Protein AF-A0A496RYN6-F1 (afdb_monomer_lite)

Structure (mmCIF, N/CA/C/O backbone):
data_AF-A0A496RYN6-F1
#
_entry.id   AF-A0A496RYN6-F1
#
loop_
_atom_site.group_PDB
_atom_site.id
_atom_site.type_symbol
_atom_site.label_atom_id
_atom_site.label_alt_id
_atom_site.label_comp_id
_atom_site.label_asym_id
_atom_site.label_entity_id
_atom_site.label_seq_id
_atom_site.pdbx_PDB_ins_code
_atom_site.Cartn_x
_atom_site.Cartn_y
_atom_site.Cartn_z
_atom_site.occupancy
_atom_site.B_iso_or_equiv
_atom_site.auth_seq_id
_atom_site.auth_comp_id
_atom_site.auth_asym_id
_atom_site.auth_atom_id
_atom_site.pdbx_PDB_model_num
ATOM 1 N N . MET A 1 1 ? -24.046 -54.430 -42.473 1.00 27.64 1 MET A N 1
ATOM 2 C CA . MET A 1 1 ? -22.976 -55.423 -42.241 1.00 27.64 1 MET A CA 1
ATOM 3 C C . MET A 1 1 ? -21.748 -54.708 -41.709 1.00 27.64 1 MET A C 1
ATOM 5 O O . MET A 1 1 ? -21.423 -53.625 -42.171 1.00 27.64 1 MET A O 1
ATOM 9 N N . SER A 1 2 ? -21.180 -55.284 -40.657 1.00 35.62 2 SER A N 1
ATOM 10 C CA . SER A 1 2 ? -20.130 -54.754 -39.787 1.00 35.62 2 SER A CA 1
ATOM 11 C C . SER A 1 2 ? -18.857 -54.331 -40.530 1.00 35.62 2 SER A C 1
ATOM 13 O O . SER A 1 2 ? -18.383 -55.079 -41.379 1.00 35.62 2 SER A O 1
ATOM 15 N N . CYS A 1 3 ? -18.244 -53.205 -40.148 1.00 22.55 3 CYS A N 1
ATOM 16 C CA . CYS A 1 3 ? -16.789 -53.101 -40.212 1.00 22.55 3 CYS A CA 1
ATOM 17 C C . CYS A 1 3 ? -16.251 -52.227 -39.072 1.00 22.55 3 CYS A C 1
ATOM 19 O O . CYS A 1 3 ? -16.739 -51.138 -38.782 1.00 22.55 3 CYS A O 1
ATOM 21 N N . ARG A 1 4 ? -15.280 -52.809 -38.380 1.00 28.33 4 ARG A N 1
ATOM 22 C CA . ARG A 1 4 ? -14.809 -52.532 -37.027 1.00 28.33 4 ARG A CA 1
ATOM 23 C C . ARG A 1 4 ? -13.665 -51.514 -37.106 1.00 28.33 4 ARG A C 1
ATOM 25 O O . ARG A 1 4 ? -12.659 -51.787 -37.754 1.00 28.33 4 ARG A O 1
ATOM 32 N N . THR A 1 5 ? -13.793 -50.355 -36.463 1.00 28.69 5 THR A N 1
ATOM 33 C CA . THR A 1 5 ? -12.705 -49.371 -36.334 1.00 28.69 5 THR A CA 1
ATOM 34 C C . THR A 1 5 ? -11.590 -49.959 -35.471 1.00 28.69 5 THR A C 1
ATOM 36 O O . THR A 1 5 ? -11.758 -50.171 -34.272 1.00 28.69 5 THR A O 1
ATOM 39 N N . ARG A 1 6 ? -10.446 -50.256 -36.091 1.00 25.77 6 ARG A N 1
ATOM 40 C CA . ARG A 1 6 ? -9.227 -50.702 -35.411 1.00 25.77 6 ARG A CA 1
ATOM 41 C C . ARG A 1 6 ? -8.365 -49.461 -35.143 1.00 25.77 6 ARG A C 1
ATOM 43 O O . ARG A 1 6 ? -7.910 -48.815 -36.082 1.00 25.77 6 ARG A O 1
ATOM 50 N N . LEU A 1 7 ? -8.201 -49.096 -33.873 1.00 28.66 7 LEU A N 1
ATOM 51 C CA . LEU A 1 7 ? -7.248 -48.079 -33.421 1.00 28.66 7 LEU A CA 1
ATOM 52 C C . LEU A 1 7 ? -5.871 -48.746 -33.301 1.00 28.66 7 LEU A C 1
ATOM 54 O O . LEU A 1 7 ? -5.694 -49.610 -32.447 1.00 28.66 7 LEU A O 1
ATOM 58 N N . CYS A 1 8 ? -4.913 -48.371 -34.151 1.00 23.73 8 CYS A N 1
ATOM 59 C CA . CYS A 1 8 ? -3.503 -48.687 -33.918 1.00 23.73 8 CYS A CA 1
ATOM 60 C C . CYS A 1 8 ? -2.902 -47.612 -33.008 1.00 23.73 8 CYS A C 1
ATOM 62 O O . CYS A 1 8 ? -2.889 -46.434 -33.364 1.00 23.73 8 CYS A O 1
ATOM 64 N N . PHE A 1 9 ? -2.412 -48.031 -31.843 1.00 26.11 9 PHE A N 1
ATOM 65 C CA . PHE A 1 9 ? -1.508 -47.251 -31.007 1.00 26.11 9 PHE A CA 1
ATOM 66 C C . PHE A 1 9 ? -0.086 -47.690 -31.339 1.00 26.11 9 PHE A C 1
ATOM 68 O O . PHE A 1 9 ? 0.285 -48.817 -31.022 1.00 26.11 9 PHE A O 1
ATOM 75 N N . ASP A 1 10 ? 0.693 -46.802 -31.950 1.00 26.02 10 ASP A N 1
ATOM 76 C CA . ASP A 1 10 ? 2.145 -46.948 -31.985 1.00 26.02 10 ASP A CA 1
ATOM 77 C C . ASP A 1 10 ? 2.761 -45.965 -3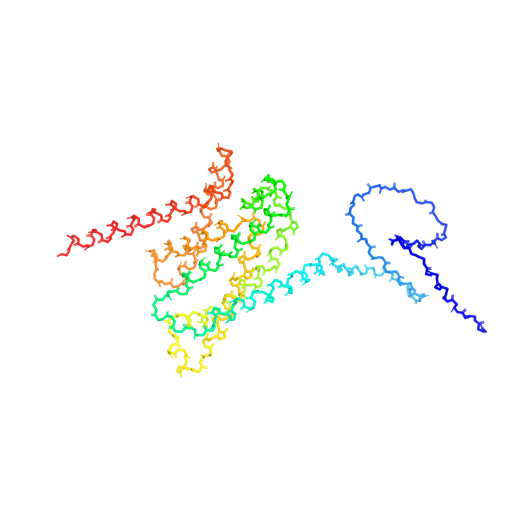0.994 1.00 26.02 10 ASP A C 1
ATOM 79 O O . ASP A 1 10 ? 2.551 -44.750 -31.055 1.00 26.02 10 ASP A O 1
ATOM 83 N N . ASN A 1 11 ? 3.477 -46.536 -30.032 1.00 32.56 11 ASN A N 1
ATOM 84 C CA . ASN A 1 11 ? 4.231 -45.845 -29.006 1.00 32.56 11 ASN A CA 1
ATOM 85 C C . ASN A 1 11 ? 5.648 -45.637 -29.545 1.00 32.56 11 ASN A C 1
ATOM 87 O O . ASN A 1 11 ? 6.381 -46.606 -29.728 1.00 32.56 11 ASN A O 1
ATOM 91 N N . PHE A 1 12 ? 6.036 -44.388 -29.808 1.00 31.28 12 PHE A N 1
ATOM 92 C CA . PHE A 1 12 ? 7.424 -44.067 -30.125 1.00 31.28 12 PHE A CA 1
ATOM 93 C C . PHE A 1 12 ? 7.868 -42.776 -29.436 1.00 31.28 12 PHE A C 1
ATOM 95 O O . PHE A 1 12 ? 7.230 -41.725 -29.528 1.00 31.28 12 PHE A O 1
ATOM 102 N N . GLN A 1 13 ? 8.976 -42.909 -28.711 1.00 36.72 13 GLN A N 1
ATOM 103 C CA . GLN A 1 13 ? 9.628 -41.908 -27.882 1.00 36.72 13 GLN A CA 1
ATOM 104 C C . GLN A 1 13 ? 9.917 -40.587 -28.618 1.00 36.72 13 GLN A C 1
ATOM 106 O O . GLN A 1 13 ? 10.424 -40.561 -29.737 1.00 36.72 13 GLN A O 1
ATOM 111 N N . GLY A 1 14 ? 9.753 -39.475 -27.897 1.00 37.53 14 GLY A N 1
ATOM 112 C CA . GLY A 1 14 ? 10.790 -38.439 -27.895 1.00 37.53 14 GLY A CA 1
ATOM 113 C C . GLY A 1 14 ? 10.530 -37.115 -28.613 1.00 37.53 14 GLY A C 1
ATOM 114 O O . GLY A 1 14 ? 11.310 -36.195 -28.387 1.00 37.53 14 GLY A O 1
ATOM 115 N N . ARG A 1 15 ? 9.468 -36.929 -29.411 1.00 34.16 15 ARG A N 1
ATOM 116 C CA . ARG A 1 15 ? 9.068 -35.591 -29.915 1.00 34.16 15 ARG A CA 1
ATOM 117 C C . ARG A 1 15 ? 7.555 -35.505 -30.108 1.00 34.16 15 ARG A C 1
ATOM 119 O O . ARG A 1 15 ? 6.987 -36.200 -30.942 1.00 34.16 15 ARG A O 1
ATOM 126 N N . THR A 1 16 ? 6.894 -34.622 -29.365 1.00 31.16 16 THR A N 1
ATOM 127 C CA . THR A 1 16 ? 5.448 -34.368 -29.451 1.00 31.16 16 THR A CA 1
ATOM 128 C C . THR A 1 16 ? 5.093 -33.570 -30.712 1.00 31.16 16 THR A C 1
ATOM 130 O O . THR A 1 16 ? 4.805 -32.379 -30.665 1.00 31.16 16 THR A O 1
ATOM 133 N N . PHE A 1 17 ? 5.085 -34.238 -31.865 1.00 31.59 17 PHE A N 1
ATOM 134 C CA . PHE A 1 17 ? 4.449 -33.750 -33.090 1.00 31.59 17 PHE A CA 1
ATOM 135 C C . PHE A 1 17 ? 3.349 -34.730 -33.509 1.00 31.59 17 PHE A C 1
ATOM 137 O O . PHE A 1 17 ? 3.601 -35.742 -34.156 1.00 31.59 17 PHE A O 1
ATOM 144 N N . PHE A 1 18 ? 2.102 -34.418 -33.150 1.00 29.95 18 PHE A N 1
ATOM 145 C CA . PHE A 1 18 ? 0.926 -35.128 -33.653 1.00 29.95 18 PHE A CA 1
ATOM 146 C C . PHE A 1 18 ? 0.683 -34.732 -35.114 1.00 29.95 18 PHE A C 1
ATOM 148 O O . PHE A 1 18 ? 0.199 -33.637 -35.404 1.00 29.95 18 PHE A O 1
ATOM 155 N N . LYS A 1 19 ? 1.026 -35.619 -36.052 1.00 24.97 19 LYS A N 1
ATOM 156 C CA . LYS A 1 19 ? 0.773 -35.427 -37.485 1.00 24.97 19 LYS A CA 1
ATOM 157 C C . LYS A 1 19 ? -0.473 -36.216 -37.890 1.00 24.97 19 LYS A C 1
ATOM 159 O O . LYS A 1 19 ? -0.392 -37.395 -38.214 1.00 24.97 19 LYS A O 1
ATOM 164 N N . ALA A 1 20 ? -1.632 -35.562 -37.889 1.00 28.69 20 ALA A N 1
ATOM 165 C CA . ALA A 1 20 ? -2.823 -36.099 -38.542 1.00 28.69 20 ALA A CA 1
ATOM 166 C C . ALA A 1 20 ? -2.691 -35.893 -40.061 1.00 28.69 20 ALA A C 1
ATOM 168 O O . ALA A 1 20 ? -2.625 -34.760 -40.541 1.00 28.69 20 ALA A O 1
ATOM 169 N N . LYS A 1 21 ? -2.605 -36.989 -40.821 1.00 25.80 21 LYS A N 1
ATOM 170 C CA . LYS A 1 21 ? -2.553 -36.976 -42.288 1.00 25.80 21 LYS A CA 1
ATOM 171 C C . LYS A 1 21 ? -3.978 -36.761 -42.814 1.00 25.80 21 LYS A C 1
ATOM 173 O O . LYS A 1 21 ? -4.794 -37.674 -42.757 1.00 25.80 21 LYS A O 1
ATOM 178 N N . VAL A 1 22 ? -4.285 -35.553 -43.287 1.00 31.78 22 VAL A N 1
ATOM 179 C CA . VAL A 1 22 ? -5.532 -35.260 -44.013 1.00 31.78 22 VAL A CA 1
ATOM 180 C C . VAL A 1 22 ? -5.247 -35.330 -45.510 1.00 31.78 22 VAL A C 1
ATOM 182 O O . VAL A 1 22 ? -4.258 -34.782 -45.995 1.00 31.78 22 VAL A O 1
ATOM 185 N N . CYS A 1 23 ? -6.096 -36.079 -46.206 1.00 29.95 23 CYS A N 1
ATOM 186 C CA . CYS A 1 23 ? -6.051 -36.311 -47.640 1.00 29.95 23 CYS A CA 1
ATOM 187 C C . CYS A 1 23 ? -6.291 -34.997 -48.406 1.00 29.95 23 CYS A C 1
ATOM 189 O O . CYS A 1 23 ? -7.296 -34.336 -48.173 1.00 29.95 23 CYS A O 1
ATOM 191 N N . GLY A 1 24 ? -5.354 -34.657 -49.297 1.00 32.00 24 GLY A N 1
ATOM 192 C CA . GLY A 1 24 ? -5.589 -33.879 -50.516 1.00 32.00 24 GLY A CA 1
ATOM 193 C C . GLY A 1 24 ? -6.142 -32.459 -50.395 1.00 32.00 24 GLY A C 1
ATOM 194 O O . GLY A 1 24 ? -7.267 -32.233 -50.804 1.00 32.00 24 GLY A O 1
ATOM 195 N N . GLU A 1 25 ? -5.317 -31.490 -49.988 1.00 28.28 25 GLU A N 1
ATOM 196 C CA . GLU A 1 25 ? -5.304 -30.158 -50.621 1.00 28.28 25 GLU A CA 1
ATOM 197 C C . GLU A 1 25 ? -3.992 -29.434 -50.281 1.00 28.28 25 GLU A C 1
ATOM 199 O O . GLU A 1 25 ? -3.587 -29.351 -49.118 1.00 28.28 25 GLU A O 1
ATOM 204 N N . LYS A 1 26 ? -3.269 -28.969 -51.307 1.00 29.02 26 LYS A N 1
ATOM 205 C CA . LYS A 1 26 ? -2.002 -28.241 -51.153 1.00 29.02 26 LYS A CA 1
ATOM 206 C C . LYS A 1 26 ? -2.290 -26.869 -50.536 1.00 29.02 26 LYS A C 1
ATOM 208 O O . LYS A 1 26 ? -2.804 -25.993 -51.219 1.00 29.02 26 LYS A O 1
ATOM 213 N N . TYR A 1 27 ? -1.914 -26.669 -49.274 1.00 32.09 27 TYR A N 1
ATOM 214 C CA . TYR A 1 27 ? -1.943 -25.358 -48.621 1.00 32.09 27 TYR A CA 1
ATOM 215 C C . TYR A 1 27 ? -0.509 -24.912 -48.314 1.00 32.09 27 TYR A C 1
ATOM 217 O O . TYR A 1 27 ? 0.187 -25.521 -47.501 1.00 32.09 27 TYR A O 1
ATOM 225 N N . THR A 1 28 ? -0.046 -23.865 -48.993 1.00 25.78 28 THR A N 1
ATOM 226 C CA . THR A 1 28 ? 1.246 -23.204 -48.747 1.00 25.78 28 THR A CA 1
ATOM 227 C C . THR A 1 28 ? 1.259 -22.550 -47.357 1.00 25.78 28 THR A C 1
ATOM 229 O O . THR A 1 28 ? 0.284 -21.875 -47.007 1.00 25.78 28 THR A O 1
ATOM 232 N N . PRO A 1 29 ? 2.322 -22.696 -46.543 1.00 30.94 29 PRO A N 1
ATOM 233 C CA . PRO A 1 29 ? 2.343 -22.135 -45.200 1.00 30.94 29 PRO A CA 1
ATOM 234 C C . PRO A 1 29 ? 2.697 -20.642 -45.241 1.00 30.94 29 PRO A C 1
ATOM 236 O O . PRO A 1 29 ? 3.705 -20.244 -45.816 1.00 30.94 29 PRO A O 1
ATOM 239 N N . ARG A 1 30 ? 1.874 -19.812 -44.589 1.00 30.78 30 ARG A N 1
ATOM 240 C CA . ARG A 1 30 ? 2.222 -18.433 -44.218 1.00 30.78 30 ARG A CA 1
ATOM 241 C C . ARG A 1 30 ? 2.686 -18.458 -42.765 1.00 30.78 30 ARG A C 1
ATOM 243 O O . ARG A 1 30 ? 1.916 -18.803 -41.869 1.00 30.78 30 ARG A O 1
ATOM 250 N N . GLU A 1 31 ? 3.949 -18.132 -42.548 1.00 36.12 31 GLU A N 1
ATOM 251 C CA . GLU A 1 31 ? 4.625 -18.200 -41.257 1.00 36.12 31 GLU A CA 1
ATOM 252 C C . GLU A 1 31 ? 4.087 -17.127 -40.295 1.00 36.12 31 GLU A C 1
ATOM 254 O O . GLU A 1 31 ? 4.354 -15.934 -40.441 1.00 36.12 31 GLU A O 1
ATOM 259 N N . ARG A 1 32 ? 3.273 -17.537 -39.311 1.00 36.38 32 ARG A N 1
ATOM 260 C CA . ARG A 1 32 ? 2.899 -16.701 -38.159 1.00 36.38 32 ARG A CA 1
ATOM 261 C C . ARG A 1 32 ? 3.469 -17.301 -36.878 1.00 36.38 32 ARG A C 1
ATOM 263 O O . ARG A 1 32 ? 3.117 -18.409 -36.483 1.00 36.38 32 ARG A O 1
ATOM 270 N N . ARG A 1 33 ? 4.344 -16.510 -36.252 1.00 38.66 33 ARG A N 1
ATOM 271 C CA . ARG A 1 33 ? 5.011 -16.733 -34.964 1.00 38.66 33 ARG A CA 1
ATOM 272 C C . ARG A 1 33 ? 4.047 -17.169 -33.852 1.00 38.66 33 ARG A C 1
ATOM 274 O O . ARG A 1 33 ? 3.065 -16.488 -33.580 1.00 38.66 33 ARG A O 1
ATOM 281 N N . GLY A 1 34 ? 4.444 -18.231 -33.149 1.00 38.19 34 GLY A N 1
ATOM 282 C CA . GLY A 1 34 ? 4.318 -18.349 -31.692 1.00 38.19 34 GLY A CA 1
ATOM 283 C C . GLY A 1 34 ? 2.923 -18.602 -31.120 1.00 38.19 34 GLY A C 1
ATOM 284 O O . GLY A 1 34 ? 2.337 -17.720 -30.501 1.00 38.19 34 GLY A O 1
ATOM 285 N N . GLY A 1 35 ? 2.437 -19.839 -31.223 1.00 35.72 35 GLY A N 1
ATOM 286 C CA . GLY A 1 35 ? 1.346 -20.339 -30.385 1.00 35.72 35 GLY A CA 1
ATOM 287 C C . GLY A 1 35 ? 1.097 -21.825 -30.623 1.00 35.72 35 GLY A C 1
ATOM 288 O O . GLY A 1 35 ? 0.982 -22.250 -31.770 1.00 35.72 35 GLY A O 1
ATOM 289 N N . THR A 1 36 ? 1.040 -22.621 -29.557 1.00 34.81 36 THR A N 1
ATOM 290 C CA . THR A 1 36 ? 0.709 -24.053 -29.611 1.00 34.81 36 THR A CA 1
ATOM 291 C C . THR A 1 36 ? -0.811 -24.203 -29.524 1.00 34.81 36 THR A C 1
ATOM 293 O O . THR A 1 36 ? -1.412 -23.781 -28.537 1.00 34.81 36 THR A O 1
ATOM 296 N N . TRP A 1 37 ? -1.447 -24.769 -30.555 1.00 40.62 37 TRP A N 1
ATOM 297 C CA . TRP A 1 37 ? -2.910 -24.839 -30.686 1.00 40.62 37 TRP A CA 1
ATOM 298 C C . TRP A 1 37 ? -3.402 -26.283 -30.560 1.00 40.62 37 TRP A C 1
ATOM 300 O O . TRP A 1 37 ? -3.015 -27.133 -31.360 1.00 40.62 37 TRP A O 1
ATOM 310 N N . LEU A 1 38 ? -4.293 -26.562 -29.604 1.00 30.77 38 LEU A N 1
ATOM 311 C CA . LEU A 1 38 ? -4.988 -27.848 -29.532 1.00 30.77 38 LEU A CA 1
ATOM 312 C C . LEU A 1 38 ? -6.215 -27.793 -30.455 1.00 30.77 38 LEU A C 1
ATOM 314 O O . LEU A 1 38 ? -7.142 -27.021 -30.221 1.00 30.77 38 LEU A O 1
ATOM 318 N N . ARG A 1 39 ? -6.207 -28.571 -31.541 1.00 32.81 39 ARG A N 1
ATOM 319 C CA . ARG A 1 39 ? -7.286 -28.587 -32.538 1.00 32.81 39 ARG A CA 1
ATOM 320 C C . ARG A 1 39 ? -8.096 -29.876 -32.382 1.00 32.81 39 ARG A C 1
ATOM 322 O O . ARG A 1 39 ? -7.664 -30.922 -32.850 1.00 32.81 39 ARG A O 1
ATOM 329 N N . ILE A 1 40 ? -9.263 -29.803 -31.742 1.00 32.66 40 ILE A N 1
ATOM 330 C CA . ILE A 1 40 ? -10.213 -30.924 -31.671 1.00 32.66 40 ILE A CA 1
ATOM 331 C C . ILE A 1 40 ? -11.311 -30.658 -32.700 1.00 32.66 40 ILE A C 1
ATOM 333 O O . ILE A 1 40 ? -12.016 -29.655 -32.621 1.00 32.66 40 ILE A O 1
ATOM 337 N N . SER A 1 41 ? -11.422 -31.524 -33.708 1.00 33.03 41 SER A N 1
ATOM 338 C CA . SER A 1 41 ? -12.448 -31.434 -34.749 1.00 33.03 41 SER A CA 1
ATOM 339 C C . SER A 1 41 ? -13.388 -32.628 -34.619 1.00 33.03 41 SER A C 1
ATOM 341 O O . SER A 1 41 ? -12.998 -33.757 -34.900 1.00 33.03 41 SER A O 1
ATOM 343 N N . LEU A 1 42 ? -14.619 -32.381 -34.171 1.00 30.03 42 LEU A N 1
ATOM 344 C CA . LEU A 1 42 ? -15.707 -33.356 -34.203 1.00 30.03 42 LEU A CA 1
ATOM 345 C C . LEU A 1 42 ? -16.594 -33.029 -35.406 1.00 30.03 42 LEU A C 1
ATOM 347 O O . LEU A 1 42 ? -17.152 -31.935 -35.496 1.00 30.03 42 LEU A O 1
ATOM 351 N N . LYS A 1 43 ? -16.697 -33.965 -36.352 1.00 29.61 43 LYS A N 1
ATOM 352 C CA . LYS A 1 43 ? -17.553 -33.838 -37.536 1.00 29.61 43 LYS A CA 1
ATOM 353 C C . LYS A 1 43 ? -18.795 -34.704 -37.320 1.00 29.61 43 LYS A C 1
ATOM 355 O O . LYS A 1 43 ? -18.710 -35.925 -37.373 1.00 29.61 43 LYS A O 1
ATOM 360 N N . CYS A 1 44 ? -19.931 -34.069 -37.036 1.00 28.47 44 CYS A N 1
ATOM 361 C CA . CYS A 1 44 ? -21.234 -34.728 -36.940 1.00 28.47 44 CYS A CA 1
ATOM 362 C C . CYS A 1 44 ? -21.854 -34.808 -38.345 1.00 28.47 44 CYS A C 1
ATOM 364 O O . CYS A 1 44 ? -21.945 -33.794 -39.036 1.00 28.47 44 CYS A O 1
ATOM 366 N N . SER A 1 45 ? -22.225 -36.004 -38.802 1.00 32.88 45 SER A N 1
ATOM 367 C CA . SER A 1 45 ? -22.546 -36.292 -40.209 1.00 32.88 45 SER A CA 1
ATOM 368 C C . SER A 1 45 ? -23.992 -36.000 -40.631 1.00 32.88 45 SER A C 1
ATOM 370 O O . SER A 1 45 ? -24.393 -36.453 -41.702 1.00 32.88 45 SER A O 1
ATOM 372 N N . ARG A 1 46 ? -24.805 -35.279 -39.837 1.00 33.53 46 ARG A N 1
ATOM 373 C CA . ARG A 1 46 ? -26.258 -35.245 -40.106 1.00 33.53 46 ARG A CA 1
ATOM 374 C C . ARG A 1 46 ? -27.046 -33.953 -39.879 1.00 33.53 46 ARG A C 1
ATOM 376 O O . ARG A 1 46 ? -28.265 -34.024 -39.833 1.00 33.53 46 ARG A O 1
ATOM 383 N N . CYS A 1 47 ? -26.417 -32.781 -39.820 1.00 31.14 47 CYS A N 1
ATOM 384 C CA . CYS A 1 47 ? -27.172 -31.519 -39.818 1.00 31.14 47 CYS A CA 1
ATOM 385 C C . CYS A 1 47 ? -26.485 -30.434 -40.653 1.00 31.14 47 CYS A C 1
ATOM 387 O O . CYS A 1 47 ? -25.336 -30.067 -40.399 1.00 31.14 47 CYS A O 1
ATOM 389 N N . SER A 1 48 ? -27.205 -29.917 -41.651 1.00 38.19 48 SER A N 1
ATOM 390 C CA . SER A 1 48 ? -26.853 -28.741 -42.444 1.00 38.19 48 SER A CA 1
ATOM 391 C C . SER A 1 48 ? -26.871 -27.495 -41.556 1.00 38.19 48 SER A C 1
ATOM 393 O O . SER A 1 48 ? -27.932 -26.987 -41.202 1.00 38.19 48 SER A O 1
ATOM 395 N N . GLY A 1 49 ? -25.694 -27.009 -41.169 1.00 37.03 49 GLY A N 1
ATOM 396 C CA . GLY A 1 49 ? -25.571 -25.783 -40.384 1.00 37.03 49 GLY A CA 1
ATOM 397 C C . GLY A 1 49 ? -24.385 -25.820 -39.435 1.00 37.03 49 GLY A C 1
ATOM 398 O O . GLY A 1 49 ? -24.540 -26.003 -38.232 1.00 37.03 49 GLY A O 1
ATOM 399 N N . THR A 1 50 ? -23.175 -25.619 -39.956 1.00 38.69 50 THR A N 1
ATOM 400 C CA . THR A 1 50 ? -21.972 -25.438 -39.131 1.00 38.69 50 THR A CA 1
ATOM 401 C C . THR A 1 50 ? -22.003 -24.079 -38.423 1.00 38.69 50 THR A C 1
ATOM 403 O O . THR A 1 50 ? -21.336 -23.134 -38.840 1.00 38.69 50 THR A O 1
ATOM 406 N N . ARG A 1 51 ? -22.750 -23.966 -37.317 1.00 36.22 51 ARG A N 1
ATOM 407 C CA . ARG A 1 51 ? -22.504 -22.913 -36.322 1.00 36.22 51 ARG A CA 1
ATOM 408 C C . ARG A 1 51 ? -21.234 -23.273 -35.561 1.00 36.22 51 ARG A C 1
ATOM 410 O O . ARG A 1 51 ? -21.211 -24.172 -34.725 1.00 36.22 51 ARG A O 1
ATOM 417 N N . ARG A 1 52 ? -20.149 -22.597 -35.926 1.00 36.91 52 ARG A N 1
ATOM 418 C CA . ARG A 1 52 ? -18.807 -22.802 -35.381 1.00 36.91 52 ARG A CA 1
ATOM 419 C C . ARG A 1 52 ? -18.680 -21.987 -34.088 1.00 36.91 52 ARG A C 1
ATOM 421 O O . ARG A 1 52 ? -18.262 -20.836 -34.121 1.00 36.91 52 ARG A O 1
ATOM 428 N N . TRP A 1 53 ? -19.093 -22.570 -32.965 1.00 30.31 53 TRP A N 1
ATOM 429 C CA . TRP A 1 53 ? -18.862 -21.985 -31.643 1.00 30.31 53 TRP A CA 1
ATOM 430 C C . TRP A 1 53 ? -17.405 -22.211 -31.244 1.00 30.31 53 TRP A C 1
ATOM 432 O O . TRP A 1 53 ? -16.979 -23.336 -30.987 1.00 30.31 53 TRP A O 1
ATOM 442 N N . TRP A 1 54 ? -16.624 -21.134 -31.235 1.00 29.69 54 TRP A N 1
ATOM 443 C CA . TRP A 1 54 ? -15.263 -21.145 -30.718 1.00 29.69 54 TRP A CA 1
ATOM 444 C C . TRP A 1 54 ? -15.321 -21.031 -29.197 1.00 29.69 54 TRP A C 1
ATOM 446 O O . TRP A 1 54 ? -15.361 -19.929 -28.657 1.00 29.69 54 TRP A O 1
ATOM 456 N N . LEU A 1 55 ? -15.313 -22.163 -28.492 1.00 40.44 55 LEU A N 1
ATOM 457 C CA . LEU A 1 55 ? -14.969 -22.166 -27.071 1.00 40.44 55 LEU A CA 1
ATOM 458 C C . LEU A 1 55 ? -13.446 -22.045 -26.969 1.00 40.44 55 LEU A C 1
ATOM 460 O O . LEU A 1 55 ? -12.704 -23.026 -26.943 1.00 40.44 55 LEU A O 1
ATOM 464 N N . VAL A 1 56 ? -12.974 -20.800 -27.013 1.00 45.41 56 VAL A N 1
ATOM 465 C CA . VAL A 1 56 ? -11.574 -20.445 -26.790 1.00 45.41 56 VAL A CA 1
ATOM 466 C C . VAL A 1 56 ? -11.316 -20.561 -25.290 1.00 45.41 56 VAL A C 1
ATOM 468 O O . VAL A 1 56 ? -11.399 -19.578 -24.567 1.00 45.41 56 VAL A O 1
ATOM 471 N N . LEU A 1 57 ? -11.039 -21.768 -24.798 1.00 46.44 57 LEU A N 1
ATOM 472 C CA . LEU A 1 57 ? -10.427 -21.936 -23.480 1.00 46.44 57 LEU A CA 1
ATOM 473 C C . LEU A 1 57 ? -8.943 -21.577 -23.626 1.00 46.44 57 LEU A C 1
ATOM 475 O O . LEU A 1 57 ? -8.203 -22.313 -24.287 1.00 46.44 57 LEU A O 1
ATOM 479 N N . PRO A 1 58 ? -8.480 -20.437 -23.083 1.00 54.38 58 PRO A N 1
ATOM 480 C CA . PRO A 1 58 ? -7.094 -20.042 -23.250 1.00 54.38 58 PRO A CA 1
ATOM 481 C C . PRO A 1 58 ? -6.229 -21.025 -22.454 1.00 54.38 58 PRO A C 1
ATOM 483 O O . PRO A 1 58 ? -6.374 -21.127 -21.240 1.00 54.38 58 PRO A O 1
ATOM 486 N N . LEU A 1 59 ? -5.274 -21.723 -23.077 1.00 48.66 59 LEU A N 1
ATOM 487 C CA . LEU A 1 59 ? -4.250 -22.469 -22.321 1.00 48.66 59 LEU A CA 1
ATOM 488 C C . LEU A 1 59 ? -3.455 -21.549 -21.365 1.00 48.66 59 LEU A C 1
ATOM 490 O O . LEU A 1 59 ? -2.880 -22.020 -20.383 1.00 48.66 59 LEU A O 1
ATOM 494 N N . SER A 1 60 ? -3.456 -20.232 -21.608 1.00 54.38 60 SER A N 1
ATOM 495 C CA . SER A 1 60 ? -2.982 -19.222 -20.658 1.00 54.38 60 SER A CA 1
ATOM 496 C C . SER A 1 60 ? -3.825 -19.163 -19.384 1.00 54.38 60 SER A C 1
ATOM 498 O O . SER A 1 60 ? -3.245 -18.967 -18.325 1.00 54.38 60 SER A O 1
ATOM 500 N N . ALA A 1 61 ? -5.138 -19.401 -19.448 1.00 51.75 61 ALA A N 1
ATOM 501 C CA . ALA A 1 61 ? -6.012 -19.467 -18.280 1.00 51.75 61 ALA A CA 1
ATOM 502 C C . ALA A 1 61 ? -5.702 -20.693 -17.411 1.00 51.75 61 ALA A C 1
ATOM 504 O O . ALA A 1 61 ? -5.753 -20.588 -16.196 1.00 51.75 61 ALA A O 1
ATOM 505 N N . VAL A 1 62 ? -5.293 -21.824 -18.000 1.00 52.62 62 VAL A N 1
ATOM 506 C CA . VAL A 1 62 ? -4.898 -23.029 -17.241 1.00 52.62 62 VAL A CA 1
ATOM 507 C C . VAL A 1 62 ? -3.544 -22.832 -16.555 1.00 52.62 62 VAL A C 1
ATOM 509 O O . VAL A 1 62 ? -3.407 -23.113 -15.368 1.00 52.62 62 VAL A O 1
ATOM 512 N N . ARG A 1 63 ? -2.549 -22.274 -17.261 1.00 57.03 63 ARG A N 1
ATOM 513 C CA . ARG A 1 63 ? -1.256 -21.888 -16.663 1.00 57.03 63 ARG A CA 1
ATOM 514 C C . ARG A 1 63 ? -1.450 -20.861 -15.543 1.00 57.03 63 ARG A C 1
ATOM 516 O O . ARG A 1 63 ? -0.891 -21.020 -14.465 1.00 57.03 63 ARG A O 1
ATOM 523 N N . PHE A 1 64 ? -2.278 -19.850 -15.792 1.00 57.88 64 PHE A N 1
ATOM 524 C CA . PHE A 1 64 ? -2.677 -18.845 -14.812 1.00 57.88 64 PHE A CA 1
ATOM 525 C C . PHE A 1 64 ? -3.394 -19.474 -13.619 1.00 57.88 64 PHE A C 1
ATOM 527 O O . PHE A 1 64 ? -3.078 -19.118 -12.497 1.00 57.88 64 PHE A O 1
ATOM 534 N N . SER A 1 65 ? -4.271 -20.454 -13.844 1.00 58.16 65 SER A N 1
ATOM 535 C CA . SER A 1 65 ? -4.997 -21.169 -12.794 1.00 58.16 65 SER A CA 1
ATOM 536 C C . SER A 1 65 ? -4.054 -21.971 -11.891 1.00 58.16 65 SER A C 1
ATOM 538 O O . SER A 1 65 ? -4.184 -21.891 -10.679 1.00 58.16 65 SER A O 1
ATOM 540 N N . VAL A 1 66 ? -3.026 -22.640 -12.429 1.00 60.25 66 VAL A N 1
ATOM 541 C CA . VAL A 1 66 ? -2.025 -23.351 -11.604 1.00 60.25 66 VAL A CA 1
ATOM 542 C C . VAL A 1 66 ? -1.164 -22.383 -10.780 1.00 60.25 66 VAL A C 1
ATOM 544 O O . VAL A 1 66 ? -0.967 -22.608 -9.587 1.00 60.25 66 VAL A O 1
ATOM 547 N N . TYR A 1 67 ? -0.692 -21.280 -11.376 1.00 66.88 67 TYR A N 1
ATOM 548 C CA . TYR A 1 67 ? 0.043 -20.246 -10.632 1.00 66.88 67 TYR A CA 1
ATOM 549 C C . TYR A 1 67 ? -0.842 -19.536 -9.598 1.00 66.88 67 TYR A C 1
ATOM 551 O O . TYR A 1 67 ? -0.373 -19.252 -8.499 1.00 66.88 67 TYR A O 1
ATOM 559 N N . LEU A 1 68 ? -2.118 -19.296 -9.912 1.00 63.38 68 LEU A N 1
ATOM 560 C CA . LEU A 1 68 ? -3.106 -18.742 -8.987 1.00 63.38 68 LEU A CA 1
ATOM 561 C C . LEU A 1 68 ? -3.358 -19.677 -7.820 1.00 63.38 68 LEU A C 1
ATOM 563 O O . LEU A 1 68 ? -3.384 -19.209 -6.694 1.00 63.38 68 LEU A O 1
ATOM 567 N N . LEU A 1 69 ? -3.519 -20.977 -8.064 1.00 71.06 69 LEU A N 1
ATOM 568 C CA . LEU A 1 69 ? -3.766 -21.953 -7.008 1.00 71.06 69 LEU A CA 1
ATOM 569 C C . LEU A 1 69 ? -2.566 -22.028 -6.061 1.00 71.06 69 LEU A C 1
ATOM 571 O O . LEU A 1 69 ? -2.741 -21.901 -4.853 1.00 71.06 69 LEU A O 1
ATOM 575 N N . PHE A 1 70 ? -1.345 -22.113 -6.594 1.00 74.00 70 PHE A N 1
ATOM 576 C CA . PHE A 1 70 ? -0.134 -22.155 -5.770 1.00 74.00 70 PHE A CA 1
ATOM 577 C C . PHE A 1 70 ? 0.113 -20.838 -5.017 1.00 74.00 70 PHE A C 1
ATOM 579 O O . PHE A 1 70 ? 0.390 -20.847 -3.819 1.00 74.00 70 PHE A O 1
ATOM 586 N N . SER A 1 71 ? -0.060 -19.695 -5.690 1.00 69.56 71 SER A N 1
ATOM 587 C CA . SER A 1 71 ? 0.038 -18.376 -5.057 1.00 69.56 71 SER A CA 1
ATOM 588 C C . SER A 1 71 ? -1.044 -18.189 -4.000 1.00 69.56 71 SER A C 1
ATOM 590 O O . SER A 1 71 ? -0.744 -17.704 -2.921 1.00 69.56 71 SER A O 1
ATOM 592 N N . SER A 1 72 ? -2.285 -18.596 -4.270 1.00 70.19 72 SER A N 1
ATOM 593 C CA . SER A 1 72 ? -3.399 -18.483 -3.326 1.00 70.19 72 SER A CA 1
ATOM 594 C C . SER A 1 72 ? -3.202 -19.371 -2.105 1.00 70.19 72 SER A C 1
ATOM 596 O O . SER A 1 72 ? -3.531 -18.937 -1.012 1.00 70.19 72 SER A O 1
ATOM 598 N N . ALA A 1 73 ? -2.599 -20.555 -2.254 1.00 80.19 73 ALA A N 1
ATOM 599 C CA . ALA A 1 73 ? -2.275 -21.435 -1.137 1.00 80.19 73 ALA A CA 1
ATOM 600 C C . ALA A 1 73 ? -1.207 -20.812 -0.224 1.00 80.19 73 ALA A C 1
ATOM 602 O O . ALA A 1 73 ? -1.384 -20.778 0.992 1.00 80.19 73 ALA A O 1
ATOM 603 N N . LEU A 1 74 ? -0.146 -20.241 -0.806 1.00 77.50 74 LEU A N 1
ATOM 604 C CA . LEU A 1 74 ? 0.877 -19.505 -0.055 1.00 77.50 74 LEU A CA 1
ATOM 605 C C . LEU A 1 74 ? 0.316 -18.225 0.582 1.00 77.50 74 LEU A C 1
ATOM 607 O O . LEU A 1 74 ? 0.625 -17.905 1.730 1.00 77.50 74 LEU A O 1
ATOM 611 N N . CYS A 1 75 ? -0.552 -17.503 -0.130 1.00 71.50 75 CYS A N 1
ATOM 612 C CA . CYS A 1 75 ? -1.258 -16.354 0.423 1.00 71.50 75 CYS A CA 1
ATOM 613 C C . CYS A 1 75 ? -2.149 -16.778 1.593 1.00 71.50 75 CYS A C 1
ATOM 615 O O . CYS A 1 75 ? -2.095 -16.141 2.634 1.00 71.50 75 CYS A O 1
ATOM 617 N N . LEU A 1 76 ? -2.910 -17.868 1.469 1.00 79.38 76 LEU A N 1
ATOM 618 C CA . LEU A 1 76 ? -3.762 -18.392 2.537 1.00 79.38 76 LEU A CA 1
ATOM 619 C C . LEU A 1 76 ? -2.942 -18.827 3.751 1.00 79.38 76 LEU A C 1
ATOM 621 O O . LEU A 1 76 ? -3.344 -18.515 4.864 1.00 79.38 76 LEU A O 1
ATOM 625 N N . SER A 1 77 ? -1.776 -19.458 3.574 1.00 79.12 77 SER A N 1
ATOM 626 C CA . SER A 1 77 ? -0.918 -19.818 4.711 1.00 79.12 77 SER A CA 1
ATOM 627 C C . SER A 1 77 ? -0.381 -18.589 5.448 1.00 79.12 77 SER A C 1
ATOM 629 O O . SER A 1 77 ? -0.403 -18.547 6.676 1.00 79.12 77 SER A O 1
ATOM 631 N N . VAL A 1 78 ? 0.057 -17.559 4.715 1.00 75.50 78 VAL A N 1
ATOM 632 C CA . VAL A 1 78 ? 0.567 -16.308 5.305 1.00 75.50 78 VAL A CA 1
ATOM 633 C C . VAL A 1 78 ? -0.562 -15.519 5.968 1.00 75.50 78 VAL A C 1
ATOM 635 O O . VAL A 1 78 ? -0.405 -15.015 7.076 1.00 75.50 78 VAL A O 1
ATOM 638 N N . VAL A 1 79 ? -1.725 -15.448 5.324 1.00 74.38 79 VAL A N 1
ATOM 639 C CA . VAL A 1 79 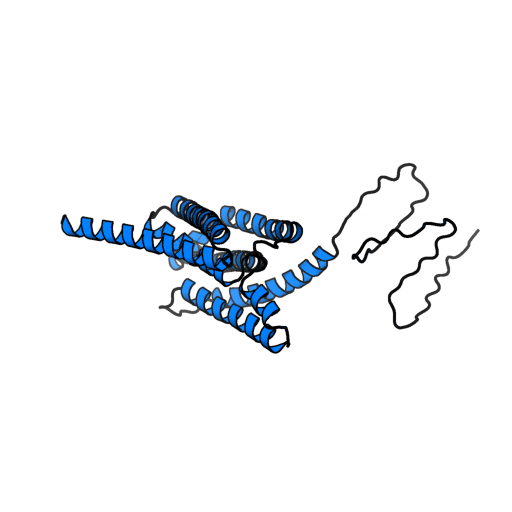? -2.914 -14.783 5.860 1.00 74.38 79 VAL A CA 1
ATOM 640 C C . VAL A 1 79 ? -3.431 -15.510 7.095 1.00 74.38 79 VAL A C 1
ATOM 642 O O . VAL A 1 79 ? -3.785 -14.849 8.061 1.00 74.38 79 VAL A O 1
ATOM 645 N N . MET A 1 80 ? -3.428 -16.842 7.118 1.00 77.19 80 MET A N 1
ATOM 646 C CA . MET A 1 80 ? -3.828 -17.609 8.296 1.00 77.19 80 MET A CA 1
ATOM 647 C C . MET A 1 80 ? -2.858 -17.391 9.458 1.00 77.19 80 MET A C 1
ATOM 649 O O . MET A 1 80 ? -3.303 -17.274 10.593 1.00 77.19 80 MET A O 1
ATOM 653 N N . PHE A 1 81 ? -1.563 -17.229 9.175 1.00 78.06 81 PHE A N 1
ATOM 654 C CA . PHE A 1 81 ? -0.566 -16.833 10.170 1.00 78.06 81 PHE A CA 1
ATOM 655 C C . PHE A 1 81 ? -0.803 -15.410 10.718 1.00 78.06 81 PHE A C 1
ATOM 657 O O . PHE A 1 81 ? -0.728 -15.205 11.925 1.00 78.06 81 PHE A O 1
ATOM 664 N N . LEU A 1 82 ? -1.145 -14.439 9.861 1.00 71.50 82 LEU A N 1
ATOM 665 C CA . LEU A 1 82 ? -1.462 -13.049 10.247 1.00 71.50 82 LEU A CA 1
ATOM 666 C C . LEU A 1 82 ? -2.824 -12.888 10.943 1.00 71.50 82 LEU A C 1
ATOM 668 O O . LEU A 1 82 ? -2.999 -11.995 11.773 1.00 71.50 82 LEU A O 1
ATOM 672 N N . ALA A 1 83 ? -3.807 -13.700 10.561 1.00 68.19 83 ALA A N 1
ATOM 673 C CA . ALA A 1 83 ? -5.154 -13.692 11.122 1.00 68.19 83 ALA A CA 1
ATOM 674 C C . ALA A 1 83 ? -5.226 -14.471 12.439 1.00 68.19 83 ALA A C 1
ATOM 676 O O . ALA A 1 83 ? -6.129 -14.214 13.244 1.00 68.19 83 ALA A O 1
ATOM 677 N N . TYR A 1 84 ? -4.277 -15.388 12.678 1.00 73.19 84 TYR A N 1
ATOM 678 C CA . TYR A 1 84 ? -4.169 -16.069 13.958 1.00 73.19 84 TYR A CA 1
ATOM 679 C C . TYR A 1 84 ? -4.007 -15.014 15.057 1.00 73.19 84 TYR A C 1
ATOM 681 O O . TYR A 1 84 ? -3.162 -14.121 14.925 1.00 73.19 84 TYR A O 1
ATOM 689 N N . PRO A 1 85 ? -4.840 -15.051 16.110 1.00 64.12 85 PRO A N 1
ATOM 690 C CA . PRO A 1 85 ? -4.790 -14.081 17.188 1.00 64.12 85 PRO A CA 1
ATOM 691 C C . PRO A 1 85 ? -3.523 -14.331 18.000 1.00 64.12 85 PRO A C 1
ATOM 693 O O . PRO A 1 85 ? -3.536 -15.010 19.018 1.00 64.12 85 PRO A O 1
ATOM 696 N N . PHE A 1 86 ? -2.401 -13.811 17.524 1.00 60.09 86 PHE A N 1
ATOM 697 C CA . PHE A 1 86 ? -1.251 -13.648 18.375 1.00 60.09 86 PHE A CA 1
ATOM 698 C C . PHE A 1 86 ? -1.462 -12.384 19.207 1.00 60.09 86 PHE A C 1
ATOM 700 O O . PHE A 1 86 ? -1.531 -11.281 18.660 1.00 60.09 86 PHE A O 1
ATOM 707 N N . ASP A 1 87 ? -1.523 -12.545 20.524 1.00 57.97 87 ASP A N 1
ATOM 708 C CA . ASP A 1 87 ? -1.580 -11.459 21.505 1.00 57.97 87 ASP A CA 1
ATOM 709 C C . ASP A 1 87 ? -0.233 -10.710 21.618 1.00 57.97 87 ASP A C 1
ATOM 711 O O . ASP A 1 87 ? 0.305 -10.498 22.705 1.00 57.97 87 ASP A O 1
ATOM 715 N N . TRP A 1 88 ? 0.344 -10.266 20.492 1.00 54.81 88 TRP A N 1
ATOM 716 C CA . TRP A 1 88 ? 1.436 -9.286 20.487 1.00 54.81 88 TRP A CA 1
ATOM 717 C C . TRP A 1 88 ? 0.838 -7.909 20.812 1.00 54.81 88 TRP A C 1
ATOM 719 O O . TRP A 1 88 ? 0.706 -7.056 19.938 1.00 54.81 88 TRP A O 1
ATOM 729 N N . SER A 1 89 ? 0.441 -7.696 22.068 1.00 56.72 89 SER A N 1
ATOM 730 C CA . SER A 1 89 ? -0.373 -6.576 22.583 1.00 56.72 89 SER A CA 1
ATOM 731 C C . SER A 1 89 ? 0.125 -5.147 22.299 1.00 56.72 89 SER A C 1
ATOM 733 O O . SER A 1 89 ? -0.494 -4.182 22.741 1.00 56.72 89 SER A O 1
ATOM 735 N N . ARG A 1 90 ? 1.234 -4.971 21.571 1.00 66.06 90 ARG A N 1
ATOM 736 C CA . ARG A 1 90 ? 1.846 -3.666 21.288 1.00 66.06 90 ARG A CA 1
ATOM 737 C C . ARG A 1 90 ? 2.166 -3.385 19.823 1.00 66.06 90 ARG A C 1
ATOM 739 O O . ARG A 1 90 ? 2.487 -2.240 19.518 1.00 66.06 90 ARG A O 1
ATOM 746 N N . LEU A 1 91 ? 2.107 -4.368 18.919 1.00 70.56 91 LEU A N 1
ATOM 747 C CA . LEU A 1 91 ? 2.434 -4.121 17.510 1.00 70.56 91 LEU A CA 1
ATOM 748 C C . LEU A 1 91 ? 1.171 -3.862 16.677 1.00 70.56 91 LEU A C 1
ATOM 750 O O . LEU A 1 91 ? 0.284 -4.717 16.641 1.00 70.56 91 LEU A O 1
ATOM 754 N N . PRO A 1 92 ? 1.091 -2.727 15.956 1.00 73.44 92 PRO A N 1
ATOM 755 C CA . PRO A 1 92 ? 0.021 -2.515 14.995 1.00 73.44 92 PRO A CA 1
ATOM 756 C C . PRO A 1 92 ? 0.140 -3.535 13.860 1.00 73.44 92 PRO A C 1
ATOM 758 O O . PRO A 1 92 ? 1.232 -3.835 13.368 1.00 73.44 92 PRO A O 1
ATOM 761 N N . ARG A 1 93 ? -1.002 -4.069 13.421 1.00 72.12 93 ARG A N 1
ATOM 762 C CA . ARG A 1 93 ? -1.059 -5.135 12.409 1.00 72.12 93 ARG A CA 1
ATOM 763 C C . ARG A 1 93 ? -0.484 -4.693 11.057 1.00 72.12 93 ARG A C 1
ATOM 765 O O . ARG A 1 93 ? 0.108 -5.500 10.343 1.00 72.12 93 ARG A O 1
ATOM 772 N N . ASP A 1 94 ? -0.560 -3.398 10.768 1.00 74.06 94 ASP A N 1
ATOM 773 C CA . ASP A 1 94 ? 0.009 -2.771 9.573 1.00 74.06 94 ASP A CA 1
ATOM 774 C C . ASP A 1 94 ? 1.545 -2.840 9.550 1.00 74.06 94 ASP A C 1
ATOM 776 O O . ASP A 1 94 ? 2.148 -3.021 8.491 1.00 74.06 94 ASP A O 1
ATOM 780 N N . ALA A 1 95 ? 2.193 -2.774 10.722 1.00 80.44 95 ALA A N 1
ATOM 781 C CA . ALA A 1 95 ? 3.643 -2.926 10.825 1.00 80.44 95 ALA A CA 1
ATOM 782 C C . ALA A 1 95 ? 4.071 -4.369 10.535 1.00 80.44 95 ALA A C 1
ATOM 784 O O . ALA A 1 95 ? 5.030 -4.590 9.799 1.00 80.44 95 ALA A O 1
ATOM 785 N N . VAL A 1 96 ? 3.329 -5.355 11.052 1.00 80.12 96 VAL A N 1
ATOM 786 C CA . VAL A 1 96 ? 3.584 -6.776 10.767 1.00 80.12 96 VAL A CA 1
ATOM 787 C C . VAL A 1 96 ? 3.414 -7.059 9.275 1.00 80.12 96 VAL A C 1
ATOM 789 O O . VAL A 1 96 ? 4.278 -7.697 8.674 1.00 80.12 96 VAL A O 1
ATOM 792 N N . LEU A 1 97 ? 2.357 -6.528 8.653 1.00 78.75 97 LEU A N 1
ATOM 793 C CA . LEU A 1 97 ? 2.138 -6.635 7.209 1.00 78.75 97 LEU A CA 1
ATOM 794 C C . LEU A 1 97 ? 3.321 -6.055 6.416 1.00 78.75 97 LEU A C 1
ATOM 796 O O . LEU A 1 97 ? 3.785 -6.682 5.464 1.00 78.75 97 LEU A O 1
ATOM 800 N N . GLY A 1 98 ? 3.846 -4.899 6.834 1.00 79.75 98 GLY A N 1
ATOM 801 C CA . GLY A 1 98 ? 5.027 -4.282 6.232 1.00 79.75 98 GLY A CA 1
ATOM 802 C C . GLY A 1 98 ? 6.286 -5.143 6.350 1.00 79.75 98 GLY A C 1
ATOM 803 O O . GLY A 1 98 ? 6.982 -5.350 5.358 1.00 79.75 98 GLY A O 1
ATOM 804 N N . VAL A 1 99 ? 6.555 -5.705 7.531 1.00 83.94 99 VAL A N 1
ATOM 805 C CA . VAL A 1 99 ? 7.709 -6.593 7.753 1.00 83.94 99 VAL A CA 1
ATOM 806 C C . VAL A 1 99 ? 7.603 -7.853 6.892 1.00 83.94 99 VAL A C 1
ATOM 808 O O . VAL A 1 99 ? 8.559 -8.208 6.202 1.00 83.94 99 VAL A O 1
ATOM 811 N N . VAL A 1 100 ? 6.434 -8.501 6.867 1.00 83.44 100 VAL A N 1
ATOM 812 C CA . VAL A 1 100 ? 6.186 -9.690 6.035 1.00 83.44 100 VAL A CA 1
ATOM 813 C C . VAL A 1 100 ? 6.357 -9.363 4.552 1.00 83.44 100 VAL A C 1
ATOM 815 O O . VAL A 1 100 ? 6.983 -10.133 3.824 1.00 83.44 100 VAL A O 1
ATOM 818 N N . PHE A 1 101 ? 5.865 -8.207 4.102 1.00 82.00 101 PHE A N 1
ATOM 819 C CA . PHE A 1 101 ? 6.025 -7.755 2.724 1.00 82.00 101 PHE A CA 1
ATOM 820 C C . PHE A 1 101 ? 7.498 -7.555 2.343 1.00 82.00 101 PHE A C 1
ATOM 822 O O . PHE A 1 101 ? 7.927 -8.031 1.292 1.00 82.00 101 PHE A O 1
ATOM 829 N N . VAL A 1 102 ? 8.292 -6.903 3.197 1.00 85.12 102 VAL A N 1
ATOM 830 C CA . VAL A 1 102 ? 9.728 -6.690 2.951 1.00 85.12 102 VAL A CA 1
ATOM 831 C C . VAL A 1 102 ? 10.482 -8.021 2.916 1.00 85.12 102 VAL A C 1
ATOM 833 O O . VAL A 1 102 ? 11.294 -8.231 2.015 1.00 85.12 102 VAL A O 1
ATOM 836 N N . LEU A 1 103 ? 10.178 -8.951 3.826 1.00 87.62 103 LEU A N 1
ATOM 837 C CA . LEU A 1 103 ? 10.763 -10.296 3.827 1.00 87.62 103 LEU A CA 1
ATOM 838 C C . LEU A 1 103 ? 10.409 -11.076 2.553 1.00 87.62 103 LEU A C 1
ATOM 840 O O . LEU A 1 103 ? 11.290 -11.666 1.924 1.00 87.62 103 LEU A O 1
ATOM 844 N N . ALA A 1 104 ? 9.143 -11.055 2.131 1.00 83.44 104 ALA A N 1
ATOM 845 C CA . ALA A 1 104 ? 8.681 -11.733 0.921 1.00 83.44 104 ALA A CA 1
ATOM 846 C C . ALA A 1 104 ? 9.285 -11.117 -0.353 1.00 83.44 104 ALA A C 1
ATOM 848 O O . ALA A 1 104 ? 9.814 -11.826 -1.209 1.00 83.44 104 ALA A O 1
ATOM 849 N N . SER A 1 105 ? 9.272 -9.787 -0.465 1.00 80.50 105 SER A N 1
ATOM 850 C CA . SER A 1 105 ? 9.848 -9.085 -1.612 1.00 80.50 105 SER A CA 1
ATOM 851 C C . SER A 1 105 ? 11.366 -9.273 -1.673 1.00 80.50 105 SER A C 1
ATOM 853 O O . SER A 1 105 ? 11.906 -9.530 -2.746 1.00 80.50 105 SER A O 1
ATOM 855 N N . GLY A 1 106 ? 12.068 -9.183 -0.542 1.00 83.81 106 GLY A N 1
ATOM 856 C CA . GLY A 1 106 ? 13.519 -9.365 -0.471 1.00 83.81 106 GLY A CA 1
ATOM 857 C C . GLY A 1 106 ? 13.952 -10.798 -0.784 1.00 83.81 106 GLY A C 1
ATOM 858 O O . GLY A 1 106 ? 14.865 -11.008 -1.584 1.00 83.81 106 GLY A O 1
ATOM 859 N N . SER A 1 107 ? 13.259 -11.794 -0.224 1.00 85.00 107 SER A N 1
ATOM 860 C CA . SER A 1 107 ? 13.523 -13.211 -0.514 1.00 85.00 107 SER A CA 1
ATOM 861 C C . SER A 1 107 ? 13.275 -13.560 -1.982 1.00 85.00 107 SER A C 1
ATOM 863 O O . SER A 1 107 ? 14.108 -14.234 -2.587 1.00 85.00 107 SER A O 1
ATOM 865 N N . SER A 1 108 ? 12.208 -13.035 -2.595 1.00 80.88 108 SER A N 1
ATOM 866 C CA . SER A 1 108 ? 11.955 -13.184 -4.034 1.00 80.88 108 SER A CA 1
ATOM 867 C C . SER A 1 108 ? 13.143 -12.697 -4.868 1.00 80.88 108 SER A C 1
ATOM 869 O O . SER A 1 108 ? 13.594 -13.391 -5.779 1.00 80.88 108 SER A O 1
ATOM 871 N N . VAL A 1 109 ? 13.694 -11.526 -4.544 1.00 79.12 109 VAL A N 1
ATOM 872 C CA . VAL A 1 109 ? 14.850 -10.966 -5.259 1.00 79.12 109 VAL A CA 1
ATOM 873 C C . VAL A 1 109 ? 16.110 -11.802 -5.039 1.00 79.12 109 VAL A C 1
ATOM 875 O O . VAL A 1 109 ? 16.823 -12.071 -6.002 1.00 79.12 109 VAL A O 1
ATOM 878 N N . LEU A 1 110 ? 16.371 -12.264 -3.814 1.00 82.69 110 LEU A N 1
ATOM 879 C CA . LEU A 1 110 ? 17.521 -13.121 -3.493 1.00 82.69 110 LEU A CA 1
ATOM 880 C C . LEU A 1 110 ? 17.486 -14.458 -4.248 1.00 82.69 110 LEU A C 1
ATOM 882 O O . LEU A 1 110 ? 18.512 -14.909 -4.761 1.00 82.69 110 LEU A O 1
ATOM 886 N N . LEU A 1 111 ? 16.308 -15.077 -4.367 1.00 83.50 111 LEU A N 1
ATOM 887 C CA . LEU A 1 111 ? 16.123 -16.313 -5.134 1.00 83.50 111 LEU A CA 1
ATOM 888 C C . LEU A 1 111 ? 16.390 -16.098 -6.631 1.00 83.50 111 LEU A C 1
ATOM 890 O O . LEU A 1 111 ? 17.046 -16.921 -7.277 1.00 83.50 111 LEU A O 1
ATOM 894 N N . VAL A 1 112 ? 15.936 -14.971 -7.182 1.00 79.69 112 VAL A N 1
ATOM 895 C CA . VAL A 1 112 ? 16.209 -14.603 -8.579 1.00 79.69 112 VAL A CA 1
ATOM 896 C C . VAL A 1 112 ? 17.690 -14.262 -8.778 1.00 79.69 112 VAL A C 1
ATOM 898 O O . VAL A 1 112 ? 18.287 -14.691 -9.762 1.00 79.69 112 VAL A O 1
ATOM 901 N N . ALA A 1 113 ? 18.327 -13.569 -7.835 1.00 79.31 113 ALA A N 1
ATOM 902 C CA . ALA A 1 113 ? 19.751 -13.247 -7.908 1.00 79.31 113 ALA A CA 1
ATOM 903 C C . ALA A 1 113 ? 20.631 -14.512 -7.920 1.00 79.31 113 ALA A C 1
ATOM 905 O O . ALA A 1 113 ? 21.620 -14.574 -8.646 1.00 79.31 113 ALA A O 1
ATOM 906 N N . LYS A 1 114 ? 20.242 -15.558 -7.179 1.00 80.81 114 LYS A N 1
ATOM 907 C CA . LYS A 1 114 ? 20.971 -16.835 -7.126 1.00 80.81 114 LYS A CA 1
ATOM 908 C C . LYS A 1 114 ? 20.847 -17.682 -8.401 1.00 80.81 114 LYS A C 1
ATOM 910 O O . LYS A 1 114 ? 21.694 -18.535 -8.640 1.00 80.81 114 LYS A O 1
ATOM 915 N N . SER A 1 115 ? 19.825 -17.468 -9.232 1.00 75.88 115 SER A N 1
ATOM 916 C CA . SER A 1 115 ? 19.553 -18.309 -10.415 1.00 75.88 115 SER A CA 1
ATOM 917 C C . SER A 1 115 ? 20.362 -17.937 -11.670 1.00 75.88 115 SER A C 1
ATOM 919 O O . SER A 1 115 ? 20.114 -18.482 -12.742 1.00 75.88 115 SER A O 1
ATOM 921 N N . GLY A 1 116 ? 21.365 -17.058 -11.548 1.00 69.50 116 GLY A N 1
ATOM 922 C CA . GLY A 1 116 ? 22.297 -16.738 -12.637 1.00 69.50 116 GLY A CA 1
ATOM 923 C C . GLY A 1 116 ? 21.710 -15.843 -13.734 1.00 69.50 116 GLY A C 1
ATOM 924 O O . GLY A 1 116 ? 22.267 -15.761 -14.828 1.00 69.50 116 GLY A O 1
ATOM 925 N N . PHE A 1 117 ? 20.580 -15.175 -13.476 1.00 70.75 117 PHE A N 1
ATOM 926 C CA . PHE A 1 117 ? 20.027 -14.185 -14.401 1.00 70.75 117 PHE A CA 1
ATOM 927 C C . PHE A 1 117 ? 20.939 -12.958 -14.515 1.00 70.75 117 PHE A C 1
ATOM 929 O O . PHE A 1 117 ? 21.566 -12.542 -13.542 1.00 70.75 117 PHE A O 1
ATOM 936 N N . SER A 1 118 ? 20.981 -12.343 -15.703 1.00 73.69 118 SER A N 1
ATOM 937 C CA . SER A 1 118 ? 21.719 -11.095 -15.897 1.00 73.69 118 SER A CA 1
ATOM 938 C C . SER A 1 118 ? 21.187 -10.001 -14.964 1.00 73.69 118 SER A C 1
ATOM 940 O O . SER A 1 118 ? 19.975 -9.859 -14.776 1.00 73.69 118 SER A O 1
ATOM 942 N N . LEU A 1 119 ? 22.101 -9.205 -14.403 1.00 71.12 119 LEU A N 1
ATOM 943 C CA . LEU A 1 119 ? 21.813 -8.125 -13.445 1.00 71.12 119 LEU A CA 1
ATOM 944 C C . LEU A 1 119 ? 20.766 -7.131 -13.991 1.00 71.12 119 LEU A C 1
ATOM 946 O O . LEU A 1 119 ? 19.925 -6.610 -13.262 1.00 71.12 119 LEU A O 1
ATOM 950 N N . GLU A 1 120 ? 20.753 -6.962 -15.312 1.00 70.69 120 GLU A N 1
ATOM 951 C CA . GLU A 1 120 ? 19.796 -6.150 -16.063 1.00 70.69 120 GLU A CA 1
ATOM 952 C C . GLU A 1 120 ? 18.356 -6.694 -16.010 1.00 70.69 120 GLU A C 1
ATOM 954 O O . GLU A 1 120 ? 17.402 -5.934 -15.835 1.00 70.69 120 GLU A O 1
ATOM 959 N N . ARG A 1 121 ? 18.179 -8.022 -16.071 1.00 67.69 121 ARG A N 1
ATOM 960 C CA . ARG A 1 121 ? 16.861 -8.666 -15.953 1.00 67.69 121 ARG A CA 1
ATOM 961 C C . ARG A 1 121 ? 16.313 -8.555 -14.532 1.00 67.69 121 ARG A C 1
ATOM 963 O O . ARG A 1 121 ? 15.129 -8.271 -14.360 1.00 67.69 121 ARG A O 1
ATOM 970 N N . VAL A 1 122 ? 17.171 -8.695 -13.523 1.00 70.38 122 VAL A N 1
ATOM 971 C CA . VAL A 1 122 ? 16.800 -8.487 -12.112 1.00 70.38 122 VAL A CA 1
ATOM 972 C C . VAL A 1 122 ? 16.344 -7.044 -11.885 1.00 70.38 122 VAL A C 1
ATOM 974 O O . VAL A 1 122 ? 15.291 -6.815 -11.291 1.00 70.38 122 VAL A O 1
ATOM 977 N N . LYS A 1 123 ? 17.069 -6.070 -12.449 1.00 70.19 123 LYS A N 1
ATOM 978 C CA . LYS A 1 123 ? 16.679 -4.656 -12.430 1.00 70.19 123 LYS A CA 1
ATOM 979 C C . LYS A 1 123 ? 15.316 -4.447 -13.101 1.00 70.19 123 LYS A C 1
ATOM 981 O O . LYS A 1 123 ? 14.434 -3.841 -12.512 1.00 70.19 123 LYS A O 1
ATOM 986 N N . SER A 1 124 ? 15.071 -5.021 -14.276 1.00 69.69 124 SER A N 1
ATOM 987 C CA . SER A 1 124 ? 13.761 -4.873 -14.934 1.00 69.69 124 SER A CA 1
ATOM 988 C C . SER A 1 124 ? 12.581 -5.435 -14.117 1.00 69.69 124 SER A C 1
ATOM 990 O O . SER A 1 124 ? 11.478 -4.901 -14.194 1.00 69.69 124 SER A O 1
ATOM 992 N N . LEU A 1 125 ? 12.817 -6.459 -13.284 1.00 68.19 125 LEU A N 1
ATOM 993 C CA . LEU A 1 125 ? 11.802 -7.041 -12.398 1.00 68.19 125 LEU A CA 1
ATOM 994 C C . LEU A 1 125 ? 11.542 -6.199 -11.141 1.00 68.19 125 LEU A C 1
ATOM 996 O O . LEU A 1 125 ? 10.388 -6.041 -10.754 1.00 68.19 125 LEU A O 1
ATOM 1000 N N . LEU A 1 126 ? 12.582 -5.644 -10.506 1.00 67.88 126 LEU A N 1
ATOM 1001 C CA . LEU A 1 126 ? 12.410 -4.789 -9.320 1.00 67.88 126 LEU A CA 1
ATOM 1002 C C . LEU A 1 126 ? 11.707 -3.478 -9.651 1.00 67.88 126 LEU A C 1
ATOM 1004 O O . LEU A 1 126 ? 10.890 -2.990 -8.872 1.00 67.88 126 LEU A O 1
ATOM 1008 N N . TYR A 1 127 ? 12.097 -2.880 -10.774 1.00 66.44 127 TYR A N 1
ATOM 1009 C CA . TYR A 1 127 ? 11.657 -1.543 -11.129 1.00 66.44 127 TYR A CA 1
ATOM 1010 C C . TYR A 1 127 ? 10.253 -1.582 -11.722 1.00 66.44 127 TYR A C 1
ATOM 1012 O O . TYR A 1 127 ? 9.565 -0.570 -11.641 1.00 66.44 127 TYR A O 1
ATOM 1020 N N . GLY A 1 128 ? 9.816 -2.733 -12.250 1.00 68.12 128 GLY A N 1
ATOM 1021 C CA . GLY A 1 128 ? 8.610 -2.833 -13.062 1.00 68.12 128 GLY A CA 1
ATOM 1022 C C . GLY A 1 128 ? 8.768 -2.042 -14.360 1.00 68.12 128 GLY A C 1
ATOM 1023 O O . GLY A 1 128 ? 9.647 -1.189 -14.490 1.00 68.12 128 GLY A O 1
ATOM 1024 N N . ASN A 1 129 ? 7.929 -2.318 -15.351 1.00 72.25 129 ASN A N 1
ATOM 1025 C CA . ASN A 1 129 ? 8.000 -1.590 -16.611 1.00 72.25 129 ASN A CA 1
ATOM 1026 C C . ASN A 1 129 ? 6.607 -1.125 -17.023 1.00 72.25 129 ASN A C 1
ATOM 1028 O O . ASN A 1 129 ? 5.902 -1.808 -17.764 1.00 72.25 129 ASN A O 1
ATOM 1032 N N . LEU A 1 130 ? 6.211 0.041 -16.500 1.00 72.25 130 LEU A N 1
ATOM 1033 C CA . LEU A 1 130 ? 4.909 0.641 -16.796 1.00 72.25 130 LEU A CA 1
ATOM 1034 C C . LEU A 1 130 ? 4.774 0.975 -18.291 1.00 72.25 130 LEU A C 1
ATOM 1036 O O . LEU A 1 130 ? 3.705 0.787 -18.861 1.00 72.25 130 LEU A O 1
ATOM 1040 N N . LEU A 1 131 ? 5.867 1.417 -18.931 1.00 65.00 131 LEU A N 1
ATOM 1041 C CA . LEU A 1 131 ? 5.887 1.805 -20.349 1.00 65.00 131 LEU A CA 1
ATOM 1042 C C . LEU A 1 131 ? 5.739 0.620 -21.314 1.00 65.00 131 LEU A C 1
ATOM 1044 O O . LEU A 1 131 ? 5.209 0.790 -22.407 1.00 65.00 131 LEU A O 1
ATOM 1048 N N . PHE A 1 132 ? 6.203 -0.572 -20.928 1.00 62.06 132 PHE A N 1
ATOM 1049 C CA . PHE A 1 132 ? 6.185 -1.773 -21.776 1.00 62.06 132 PHE A CA 1
ATOM 1050 C C . PHE A 1 132 ? 5.045 -2.743 -21.427 1.00 62.06 132 PHE A C 1
ATOM 1052 O O . PHE A 1 132 ? 5.065 -3.904 -21.842 1.00 62.06 132 PHE A O 1
ATOM 1059 N N . ALA A 1 133 ? 4.047 -2.290 -20.664 1.00 75.00 133 ALA A N 1
ATOM 1060 C CA . ALA A 1 133 ? 2.899 -3.111 -20.308 1.00 75.00 133 ALA A CA 1
ATOM 1061 C C . ALA A 1 133 ? 2.104 -3.514 -21.564 1.00 75.00 133 ALA A C 1
ATOM 1063 O O . ALA A 1 133 ? 1.627 -2.670 -22.323 1.00 75.00 133 ALA A O 1
ATOM 1064 N N . SER A 1 134 ? 1.944 -4.821 -21.792 1.00 79.94 134 SER A N 1
ATOM 1065 C CA . SER A 1 134 ? 1.148 -5.319 -22.914 1.00 79.94 134 SER A CA 1
ATOM 1066 C C . SER A 1 134 ? -0.349 -5.214 -22.610 1.00 79.94 134 SER A C 1
ATOM 1068 O O . SER A 1 134 ? -0.775 -5.434 -21.476 1.00 79.94 134 SER A O 1
ATOM 1070 N N . ALA A 1 135 ? -1.177 -4.990 -23.636 1.00 79.38 135 ALA A N 1
ATOM 1071 C CA . ALA A 1 135 ? -2.639 -4.979 -23.495 1.00 79.38 135 ALA A CA 1
ATOM 1072 C C . ALA A 1 135 ? -3.183 -6.273 -22.854 1.00 79.38 135 ALA A C 1
ATOM 1074 O O . ALA A 1 135 ? -4.140 -6.234 -22.085 1.00 79.38 135 ALA A O 1
ATOM 1075 N N . LYS A 1 136 ? -2.523 -7.413 -23.106 1.00 75.88 136 LYS A N 1
ATOM 1076 C CA . LYS A 1 136 ? -2.869 -8.697 -22.480 1.00 75.88 136 LYS A CA 1
ATOM 1077 C C . LYS A 1 136 ? -2.588 -8.725 -20.980 1.00 75.88 136 LYS A C 1
ATOM 1079 O O . LYS A 1 136 ? -3.362 -9.317 -20.237 1.00 75.88 136 LYS A O 1
ATOM 1084 N N . ASP A 1 137 ? -1.497 -8.108 -20.527 1.00 78.00 137 ASP A N 1
ATOM 1085 C CA . ASP A 1 137 ? -1.198 -8.029 -19.095 1.00 78.00 137 ASP A CA 1
ATOM 1086 C C . ASP A 1 137 ? -2.244 -7.165 -18.385 1.00 78.00 137 ASP A C 1
ATOM 1088 O O . ASP A 1 137 ? -2.745 -7.550 -17.328 1.00 78.00 137 ASP A O 1
ATOM 1092 N N . LEU A 1 138 ? -2.653 -6.063 -19.019 1.00 83.12 138 LEU A N 1
ATOM 1093 C CA . LEU A 1 138 ? -3.687 -5.176 -18.497 1.00 83.12 138 LEU A CA 1
ATOM 1094 C C . LEU A 1 138 ? -5.049 -5.878 -18.379 1.00 83.12 138 LEU A C 1
ATOM 1096 O O . LEU A 1 138 ? -5.693 -5.784 -17.337 1.00 83.12 138 LEU A O 1
ATOM 1100 N N . GLU A 1 139 ? -5.451 -6.642 -19.399 1.00 82.56 139 GLU A N 1
ATOM 1101 C CA . GLU A 1 139 ? -6.688 -7.434 -19.379 1.00 82.56 139 GLU A CA 1
ATOM 1102 C C . GLU A 1 139 ? -6.669 -8.482 -18.254 1.00 82.56 139 GLU A C 1
ATOM 1104 O O . GLU A 1 139 ? -7.637 -8.607 -17.502 1.00 82.56 139 GLU A O 1
ATOM 1109 N N . THR A 1 140 ? -5.546 -9.188 -18.067 1.00 78.25 140 THR A N 1
ATOM 1110 C CA . THR A 1 140 ? -5.427 -10.185 -16.987 1.00 78.25 140 THR A CA 1
ATOM 1111 C C . THR A 1 140 ? -5.502 -9.569 -15.594 1.00 78.25 140 THR A C 1
ATOM 1113 O O . THR A 1 140 ? -6.116 -10.145 -14.700 1.00 78.25 140 THR A O 1
ATOM 1116 N N . ILE A 1 141 ? -4.901 -8.396 -15.402 1.00 83.38 141 ILE A N 1
ATOM 1117 C CA . ILE A 1 141 ? -4.898 -7.692 -14.118 1.00 83.38 141 ILE A CA 1
ATOM 1118 C C . ILE A 1 141 ? -6.286 -7.130 -13.824 1.00 83.38 141 ILE A C 1
ATOM 1120 O O . ILE A 1 141 ? -6.787 -7.312 -12.715 1.00 83.38 141 ILE A O 1
ATOM 1124 N N . ALA A 1 142 ? -6.952 -6.542 -14.820 1.00 85.50 142 ALA A N 1
ATOM 1125 C CA . ALA A 1 142 ? -8.325 -6.066 -14.689 1.00 85.50 142 ALA A CA 1
ATOM 1126 C C . ALA A 1 142 ? -9.288 -7.201 -14.305 1.00 85.50 142 ALA A C 1
ATOM 1128 O O . ALA A 1 142 ? -10.088 -7.037 -13.386 1.00 85.50 142 ALA A O 1
ATOM 1129 N N . PHE A 1 143 ? -9.162 -8.375 -14.932 1.00 84.38 143 PHE A N 1
ATOM 1130 C CA . PHE A 1 143 ? -9.999 -9.538 -14.624 1.00 84.38 143 PHE A CA 1
ATOM 1131 C C . PHE A 1 143 ? -9.880 -10.001 -13.161 1.00 84.38 143 PHE A C 1
ATOM 1133 O O . PHE A 1 143 ? -10.854 -10.494 -12.598 1.00 84.38 143 PHE A O 1
ATOM 1140 N N . VAL A 1 144 ? -8.717 -9.819 -12.525 1.00 83.88 144 VAL A N 1
ATOM 1141 C CA . VAL A 1 144 ? -8.508 -10.155 -11.105 1.00 83.88 144 VAL A CA 1
ATOM 1142 C C . VAL A 1 144 ? -8.927 -9.019 -10.174 1.00 83.88 144 VAL A C 1
ATOM 1144 O O . VAL A 1 144 ? -9.571 -9.267 -9.160 1.00 83.88 144 VAL A O 1
ATOM 1147 N N . LEU A 1 145 ? -8.575 -7.770 -10.487 1.00 87.94 145 LEU A N 1
ATOM 1148 C CA . LEU A 1 145 ? -8.814 -6.634 -9.592 1.00 87.94 145 LEU A CA 1
ATOM 1149 C C . LEU A 1 145 ? -10.278 -6.198 -9.542 1.00 87.94 145 LEU A C 1
ATOM 1151 O O . LEU A 1 145 ? -10.749 -5.837 -8.468 1.00 87.94 145 LEU A O 1
ATOM 1155 N N . ILE A 1 146 ? -11.012 -6.252 -10.657 1.00 90.25 146 ILE A N 1
ATOM 1156 C CA . ILE A 1 146 ? -12.431 -5.863 -10.700 1.00 90.25 146 ILE A CA 1
ATOM 1157 C C . ILE A 1 146 ? -13.270 -6.638 -9.666 1.00 90.25 146 ILE A C 1
ATOM 1159 O O . ILE A 1 146 ? -13.915 -5.986 -8.843 1.00 90.25 146 ILE A O 1
ATOM 1163 N N . PRO A 1 147 ? -13.264 -7.988 -9.625 1.00 89.06 147 PRO A N 1
ATOM 1164 C CA . PRO A 1 147 ? -14.048 -8.718 -8.632 1.00 89.06 147 PRO A CA 1
ATOM 1165 C C . PRO A 1 147 ? -13.574 -8.448 -7.200 1.00 89.06 147 PRO A C 1
ATOM 1167 O O . PRO A 1 147 ? -14.407 -8.330 -6.308 1.00 89.06 147 PRO A O 1
ATOM 1170 N N . VAL A 1 148 ? -12.266 -8.276 -6.970 1.00 90.31 148 VAL A N 1
ATOM 1171 C CA . VAL A 1 148 ? -11.729 -7.942 -5.638 1.00 90.31 148 VAL A CA 1
ATOM 1172 C C . VAL A 1 148 ? -12.256 -6.590 -5.157 1.00 90.31 148 VAL A C 1
ATOM 1174 O O . VAL A 1 148 ? -12.733 -6.489 -4.030 1.00 90.31 148 VAL A O 1
ATOM 1177 N N . VAL A 1 149 ? -12.236 -5.564 -6.011 1.00 91.56 149 VAL A N 1
ATOM 1178 C CA . VAL A 1 149 ? -12.765 -4.230 -5.688 1.00 91.56 149 VAL A CA 1
ATOM 1179 C C . VAL A 1 149 ? -14.275 -4.281 -5.450 1.00 91.56 149 VAL A C 1
ATOM 1181 O O . VAL A 1 149 ? -14.758 -3.704 -4.478 1.00 91.56 149 VAL A O 1
ATOM 1184 N N . VAL A 1 150 ? -15.027 -5.007 -6.283 1.00 92.81 150 VAL A N 1
ATOM 1185 C CA . VAL A 1 150 ? -16.478 -5.180 -6.101 1.00 92.81 150 VAL A CA 1
ATOM 1186 C C . VAL A 1 150 ? -16.782 -5.859 -4.765 1.00 92.81 150 VAL A C 1
ATOM 1188 O O . VAL A 1 150 ? -17.582 -5.343 -3.987 1.00 92.81 150 VAL A O 1
ATOM 1191 N N . CYS A 1 151 ? -16.117 -6.972 -4.452 1.00 90.44 151 CYS A N 1
ATOM 1192 C CA . CYS A 1 151 ? -16.285 -7.644 -3.168 1.00 90.44 151 CYS A CA 1
ATOM 1193 C C . CYS A 1 151 ? -15.880 -6.741 -1.995 1.00 90.44 151 CYS A C 1
ATOM 1195 O O . CYS A 1 151 ? -16.586 -6.707 -0.989 1.00 90.44 151 CYS A O 1
ATOM 1197 N N . PHE A 1 152 ? -14.803 -5.965 -2.129 1.00 90.62 152 PHE A N 1
ATOM 1198 C CA . PHE A 1 152 ? -14.374 -5.019 -1.104 1.00 90.62 152 PHE A CA 1
ATOM 1199 C C . PHE A 1 152 ? -15.448 -3.963 -0.802 1.00 90.62 152 PHE A C 1
ATOM 1201 O O . PHE A 1 152 ? -15.762 -3.727 0.363 1.00 90.62 152 PHE A O 1
ATOM 1208 N N . PHE A 1 153 ? -16.073 -3.371 -1.825 1.00 90.31 153 PHE A N 1
ATOM 1209 C CA . PHE A 1 153 ? -17.152 -2.398 -1.623 1.00 90.31 153 PHE A CA 1
ATOM 1210 C C . PHE A 1 153 ? -18.424 -3.023 -1.036 1.00 90.31 153 PHE A C 1
ATOM 1212 O O . PHE A 1 153 ? -19.079 -2.390 -0.207 1.00 90.31 153 PHE A O 1
ATOM 1219 N N . LEU A 1 154 ? -18.761 -4.262 -1.410 1.00 90.19 154 LEU A N 1
ATOM 1220 C CA . LEU A 1 154 ? -19.911 -4.983 -0.851 1.00 90.19 154 LEU A CA 1
ATOM 1221 C C . LEU A 1 154 ? -19.717 -5.323 0.635 1.00 90.19 154 LEU A C 1
ATOM 1223 O O . LEU A 1 154 ? -20.647 -5.184 1.429 1.00 90.19 154 LEU A O 1
ATOM 1227 N N . PHE A 1 155 ? -18.505 -5.723 1.027 1.00 87.94 155 PHE A N 1
ATOM 1228 C CA . PHE A 1 155 ? -18.177 -6.157 2.390 1.00 87.94 155 PHE A CA 1
ATOM 1229 C C . PHE A 1 155 ? -17.458 -5.090 3.230 1.00 87.94 155 PHE A C 1
ATOM 1231 O O . PHE A 1 155 ? -16.926 -5.393 4.299 1.00 87.94 155 PHE A O 1
ATOM 1238 N N . LEU A 1 156 ? -17.492 -3.825 2.803 1.00 86.12 156 LEU A N 1
ATOM 1239 C CA . LEU A 1 156 ? -16.774 -2.732 3.461 1.00 86.12 156 LEU A CA 1
ATOM 1240 C C . LEU A 1 156 ? -17.189 -2.551 4.931 1.00 86.12 156 LEU A C 1
ATOM 1242 O O . LEU A 1 156 ? -16.344 -2.357 5.802 1.00 86.12 156 LEU A O 1
ATOM 1246 N N . ARG A 1 157 ? -18.496 -2.632 5.220 1.00 85.00 157 ARG A N 1
ATOM 1247 C CA . ARG A 1 157 ? -19.048 -2.443 6.575 1.00 85.00 157 ARG A CA 1
ATOM 1248 C C . ARG A 1 157 ? -18.569 -3.504 7.582 1.00 85.00 157 ARG A C 1
ATOM 1250 O O . ARG A 1 157 ? -18.013 -3.099 8.602 1.00 85.00 157 ARG A O 1
ATOM 1257 N N . PRO A 1 158 ? -18.759 -4.821 7.344 1.00 83.81 158 PRO A N 1
ATOM 1258 C CA . PRO A 1 158 ? -18.318 -5.843 8.293 1.00 83.81 158 PRO A CA 1
ATOM 1259 C C . PRO A 1 158 ? -16.793 -5.896 8.440 1.00 83.81 158 PRO A C 1
ATOM 1261 O O . PRO A 1 158 ? -16.305 -6.077 9.553 1.00 83.81 158 PRO A O 1
ATOM 1264 N N . MET A 1 159 ? -16.035 -5.666 7.358 1.00 83.69 159 MET A N 1
ATOM 1265 C CA . MET A 1 159 ? -14.572 -5.589 7.435 1.00 83.69 159 MET A CA 1
ATOM 1266 C C . MET A 1 159 ? -14.118 -4.455 8.351 1.00 83.69 159 MET A C 1
ATOM 1268 O O . MET A 1 159 ? -13.297 -4.669 9.237 1.00 83.69 159 MET A O 1
ATOM 1272 N N . LEU A 1 160 ? -14.686 -3.259 8.184 1.00 83.31 160 LEU A N 1
ATOM 1273 C CA . LEU A 1 160 ? -14.310 -2.103 8.988 1.00 83.31 160 LEU A CA 1
ATOM 1274 C C . LEU A 1 160 ? -14.629 -2.295 10.477 1.00 83.31 160 LEU A C 1
ATOM 1276 O O . LEU A 1 160 ? -13.818 -1.943 11.330 1.00 83.31 160 LEU A O 1
ATOM 1280 N N . TYR A 1 161 ? -15.790 -2.878 10.785 1.00 81.12 161 TYR A N 1
ATOM 1281 C CA . TYR A 1 161 ? -16.198 -3.140 12.166 1.00 81.12 161 TYR A CA 1
ATOM 1282 C C . TYR A 1 161 ? -15.212 -4.071 12.881 1.00 81.12 161 TYR A C 1
ATOM 1284 O O . TYR A 1 161 ? -14.871 -3.852 14.039 1.00 81.12 161 TYR A O 1
ATOM 1292 N N . SER A 1 162 ? -14.681 -5.055 12.152 1.00 79.69 162 SER A N 1
ATOM 1293 C CA . SER A 1 162 ? -13.675 -5.975 12.674 1.00 79.69 162 SER A CA 1
ATOM 1294 C C . SER A 1 162 ? -12.336 -5.306 13.009 1.00 79.69 162 SER A C 1
ATOM 1296 O O . SER A 1 162 ? -11.632 -5.799 13.887 1.00 79.69 162 SER A O 1
ATOM 1298 N N . PHE A 1 163 ? -11.972 -4.218 12.320 1.00 76.38 163 PHE A N 1
ATOM 1299 C CA . PHE A 1 163 ? -10.716 -3.493 12.552 1.00 76.38 163 PHE A CA 1
ATOM 1300 C C . PHE A 1 163 ? -10.816 -2.426 13.640 1.00 76.38 163 PHE A C 1
ATOM 1302 O O . PHE A 1 163 ? -9.838 -2.220 14.355 1.00 76.38 163 PHE A O 1
ATOM 1309 N N . LEU A 1 164 ? -11.955 -1.733 13.755 1.00 75.62 164 LEU A N 1
ATOM 1310 C CA . LEU A 1 164 ? -12.116 -0.703 14.784 1.00 75.62 164 LEU A CA 1
ATOM 1311 C C . LEU A 1 164 ? -12.228 -1.304 16.182 1.00 75.62 164 LEU A C 1
ATOM 1313 O O . LEU A 1 164 ? -11.682 -0.726 17.115 1.00 75.62 164 LEU A O 1
ATOM 1317 N N . ASP A 1 165 ? -12.950 -2.419 16.328 1.00 74.69 165 ASP A N 1
ATOM 1318 C CA . ASP A 1 165 ? -13.347 -2.884 17.654 1.00 74.69 165 ASP A CA 1
ATOM 1319 C C . ASP A 1 165 ? -13.576 -4.402 17.686 1.00 74.69 165 ASP A C 1
ATOM 1321 O O . ASP A 1 165 ? -14.690 -4.923 17.583 1.00 74.69 165 ASP A O 1
ATOM 1325 N N . ARG A 1 166 ? -12.469 -5.147 17.796 1.00 72.94 166 ARG A N 1
ATOM 1326 C CA . ARG A 1 166 ? -12.466 -6.619 17.747 1.00 72.94 166 ARG A CA 1
ATOM 1327 C C . ARG A 1 166 ? -13.211 -7.246 18.926 1.00 72.94 166 ARG A C 1
ATOM 1329 O O . ARG A 1 166 ? -13.887 -8.257 18.748 1.00 72.94 166 ARG A O 1
ATOM 1336 N N . GLU A 1 167 ? -13.081 -6.653 20.110 1.00 71.50 167 GLU A N 1
ATOM 1337 C CA . GLU A 1 167 ? -13.775 -7.083 21.331 1.00 71.50 167 GLU A CA 1
ATOM 1338 C C . GLU A 1 167 ? -15.289 -6.890 21.179 1.00 71.50 167 GLU A C 1
ATOM 1340 O O . GLU A 1 167 ? -16.057 -7.839 21.337 1.00 71.50 167 GLU A O 1
ATOM 1345 N N . SER A 1 168 ? -15.717 -5.708 20.730 1.00 70.12 168 SER A N 1
ATOM 1346 C CA . SER A 1 168 ? -17.120 -5.394 20.435 1.00 70.12 168 SER A CA 1
ATOM 1347 C C . SER A 1 168 ? -17.693 -6.326 19.368 1.00 70.12 168 SER A C 1
ATOM 1349 O O . SER A 1 168 ? -18.787 -6.861 19.528 1.00 70.12 168 SER A O 1
ATOM 1351 N N . ALA A 1 169 ? -16.938 -6.598 18.300 1.00 72.88 169 ALA A N 1
ATOM 1352 C CA . ALA A 1 169 ? -17.355 -7.503 17.231 1.00 72.88 169 ALA A CA 1
ATOM 1353 C C . ALA A 1 169 ? -17.606 -8.935 17.728 1.00 72.88 169 ALA A C 1
ATOM 1355 O O . ALA A 1 169 ? -18.594 -9.549 17.320 1.00 72.88 169 ALA A O 1
ATOM 1356 N N . LYS A 1 170 ? -16.768 -9.445 18.642 1.00 73.31 170 LYS A N 1
ATOM 1357 C CA . LYS A 1 170 ? -16.967 -10.765 19.261 1.00 73.31 170 LYS A CA 1
ATOM 1358 C C . LYS A 1 170 ? -18.229 -10.803 20.124 1.00 73.31 170 LYS A C 1
ATOM 1360 O O . LYS A 1 170 ? -18.968 -11.780 20.052 1.00 73.31 170 LYS A O 1
ATOM 1365 N N . VAL A 1 171 ? -18.501 -9.742 20.890 1.00 77.50 171 VAL A N 1
ATOM 1366 C CA . VAL A 1 171 ? -19.712 -9.634 21.727 1.00 77.50 171 VAL A CA 1
ATOM 1367 C C . VAL A 1 171 ? -20.983 -9.595 20.871 1.00 77.50 171 VAL A C 1
ATOM 1369 O O . VAL A 1 171 ? -21.984 -10.207 21.232 1.00 77.50 171 VAL A O 1
ATOM 1372 N N . LEU A 1 172 ? -20.938 -8.955 19.699 1.00 75.00 172 LEU A N 1
ATOM 1373 C CA . LEU A 1 172 ? -22.043 -8.933 18.733 1.00 75.00 172 LEU A CA 1
ATOM 1374 C C . LEU A 1 172 ? -22.189 -10.237 17.914 1.00 75.00 172 LEU A C 1
ATOM 1376 O O . LEU A 1 172 ? -23.022 -10.301 17.010 1.00 75.00 172 LEU A O 1
ATOM 1380 N N . GLY A 1 173 ? -21.393 -11.277 18.191 1.00 73.69 173 GLY A N 1
ATOM 1381 C CA . GLY A 1 173 ? -21.442 -12.557 17.473 1.00 73.69 173 GLY A CA 1
ATOM 1382 C C . GLY A 1 173 ? -20.873 -12.506 16.049 1.00 73.69 173 GLY A C 1
ATOM 1383 O O . GLY A 1 173 ? -21.028 -13.456 15.281 1.00 73.69 173 GLY A O 1
ATOM 1384 N N . VAL A 1 174 ? -20.196 -11.417 15.673 1.00 77.25 174 VAL A N 1
ATOM 1385 C CA . VAL A 1 174 ? -19.518 -11.296 14.380 1.00 77.25 174 VAL A CA 1
ATOM 1386 C C . VAL A 1 174 ? -18.158 -11.974 14.483 1.00 77.25 174 VAL A C 1
ATOM 1388 O O . VAL A 1 174 ? -17.326 -11.627 15.320 1.00 77.25 174 VAL A O 1
ATOM 1391 N N . ASN A 1 175 ? -17.896 -12.935 13.597 1.00 79.62 175 ASN A N 1
ATOM 1392 C CA . ASN A 1 175 ? -16.610 -13.622 13.567 1.00 79.62 175 ASN A CA 1
ATOM 1393 C C . ASN A 1 175 ? -15.518 -12.718 12.965 1.00 79.62 175 ASN A C 1
ATOM 1395 O O . ASN A 1 175 ? -15.203 -12.798 11.777 1.00 79.62 175 ASN A O 1
ATOM 1399 N N . ALA A 1 176 ? -14.957 -11.837 13.796 1.00 78.25 176 ALA A N 1
ATOM 1400 C CA . ALA A 1 176 ? -13.920 -10.873 13.429 1.00 78.25 176 ALA A CA 1
ATOM 1401 C C . ALA A 1 176 ? -12.713 -11.531 12.732 1.00 78.25 176 ALA A C 1
ATOM 1403 O O . ALA A 1 176 ? -12.178 -11.000 11.762 1.00 78.25 176 ALA A O 1
ATOM 1404 N N . GLY A 1 177 ? -12.327 -12.738 13.165 1.00 77.50 177 GLY A N 1
ATOM 1405 C CA . GLY A 1 177 ? -11.212 -13.471 12.561 1.00 77.50 177 GLY A CA 1
ATOM 1406 C C . GLY A 1 177 ? -11.443 -13.806 11.085 1.00 77.50 177 GLY A C 1
ATOM 1407 O O . GLY A 1 177 ? -10.538 -13.637 10.271 1.00 77.50 177 GLY A O 1
ATOM 1408 N N . LEU A 1 178 ? -12.661 -14.217 10.712 1.00 82.44 178 LEU A N 1
ATOM 1409 C CA . LEU A 1 178 ? -12.992 -14.533 9.317 1.00 82.44 178 LEU A CA 1
ATOM 1410 C C . LEU A 1 178 ? -12.967 -13.289 8.421 1.00 82.44 178 LEU A C 1
ATOM 1412 O O . LEU A 1 178 ? -12.458 -13.352 7.302 1.00 82.44 178 LEU A O 1
ATOM 1416 N N . TRP A 1 179 ? -13.485 -12.157 8.901 1.00 85.19 179 TRP A N 1
ATOM 1417 C CA . TRP A 1 179 ? -13.513 -10.913 8.125 1.00 85.19 179 TRP A CA 1
ATOM 1418 C C . TRP A 1 179 ? -12.122 -10.296 7.955 1.00 85.19 179 TRP A C 1
ATOM 1420 O O . TRP A 1 179 ? -11.794 -9.841 6.859 1.00 85.19 179 TRP A O 1
ATOM 1430 N N . GLU A 1 180 ? -11.280 -10.342 8.992 1.00 81.62 180 GLU A N 1
ATOM 1431 C CA . GLU A 1 180 ? -9.862 -9.967 8.901 1.00 81.62 180 GLU A CA 1
ATOM 1432 C C . GLU A 1 180 ? -9.123 -10.849 7.888 1.00 81.62 180 GLU A C 1
ATOM 1434 O O . GLU A 1 180 ? -8.413 -10.335 7.022 1.00 81.62 180 GLU A O 1
ATOM 1439 N N . MET A 1 181 ? -9.328 -12.170 7.950 1.00 81.88 181 MET A N 1
ATOM 1440 C CA . MET A 1 181 ? -8.731 -13.124 7.011 1.00 81.88 181 MET A CA 1
ATOM 1441 C C . MET A 1 181 ? -9.137 -12.806 5.566 1.00 81.88 181 MET A C 1
ATOM 1443 O O . MET A 1 181 ? -8.288 -12.744 4.677 1.00 81.88 181 MET A O 1
ATOM 1447 N N . LEU A 1 182 ? -10.427 -12.549 5.334 1.00 86.19 182 LEU A N 1
ATOM 1448 C CA . LEU A 1 182 ? -10.956 -12.206 4.017 1.00 86.19 182 LEU A CA 1
ATOM 1449 C C . LEU A 1 182 ? -10.364 -10.887 3.492 1.00 86.19 182 LEU A C 1
ATOM 1451 O O . LEU A 1 182 ? -9.994 -10.805 2.322 1.00 86.19 182 LEU A O 1
ATOM 1455 N N . TYR A 1 183 ? -10.225 -9.875 4.353 1.00 85.69 183 TYR A N 1
ATOM 1456 C CA . TYR A 1 183 ? -9.621 -8.592 3.992 1.00 85.69 183 TYR A CA 1
ATOM 1457 C C . TYR A 1 183 ? -8.151 -8.745 3.593 1.00 85.69 183 TYR A C 1
ATOM 1459 O O . TYR A 1 183 ? -7.756 -8.278 2.526 1.00 85.69 183 TYR A O 1
ATOM 1467 N N . PHE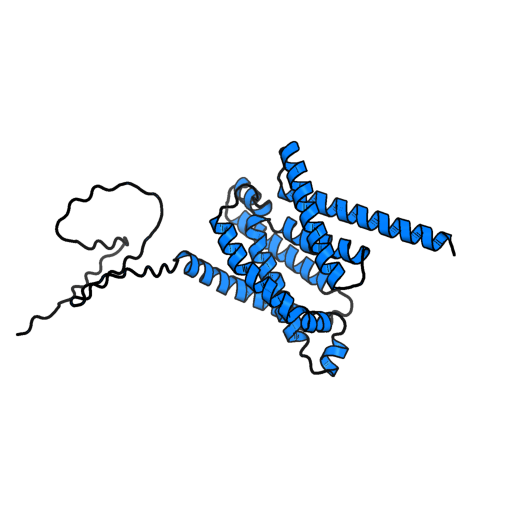 A 1 184 ? -7.341 -9.438 4.400 1.00 83.88 184 PHE A N 1
ATOM 1468 C CA . PHE A 1 184 ? -5.929 -9.654 4.077 1.00 83.88 184 PHE A CA 1
ATOM 1469 C C . PHE A 1 184 ? -5.744 -10.515 2.827 1.00 83.88 184 PHE A C 1
ATOM 1471 O O . PHE A 1 184 ? -4.812 -10.276 2.059 1.00 83.88 184 PHE A O 1
ATOM 1478 N N . PHE A 1 185 ? -6.644 -11.467 2.574 1.00 84.69 185 PHE A N 1
ATOM 1479 C CA . PHE A 1 185 ? -6.648 -12.233 1.332 1.00 84.69 185 PHE A CA 1
ATOM 1480 C C . PHE A 1 185 ? -6.935 -11.343 0.112 1.00 84.69 185 PHE A C 1
ATOM 1482 O O . PHE A 1 185 ? -6.192 -11.384 -0.871 1.00 84.69 185 PHE A O 1
ATOM 1489 N N . MET A 1 186 ? -7.957 -10.482 0.186 1.00 87.44 186 MET A N 1
ATOM 1490 C CA . MET A 1 186 ? -8.263 -9.511 -0.871 1.00 87.44 186 MET A CA 1
ATOM 1491 C C . MET A 1 186 ? -7.100 -8.539 -1.099 1.00 87.44 186 MET A C 1
ATOM 1493 O O . MET A 1 186 ? -6.663 -8.363 -2.237 1.00 87.44 186 MET A O 1
ATOM 1497 N N . LEU A 1 187 ? -6.541 -7.973 -0.028 1.00 87.94 187 LEU A N 1
ATOM 1498 C CA . LEU A 1 187 ? -5.398 -7.063 -0.085 1.00 87.94 187 LEU A CA 1
ATOM 1499 C C . LEU A 1 187 ? -4.179 -7.753 -0.712 1.00 87.94 187 LEU A C 1
ATOM 1501 O O . LEU A 1 187 ? -3.604 -7.229 -1.664 1.00 87.94 187 LEU A O 1
ATOM 1505 N N . GLY A 1 188 ? -3.824 -8.952 -0.246 1.00 84.81 188 GLY A N 1
ATOM 1506 C CA . GLY A 1 188 ? -2.703 -9.729 -0.774 1.00 84.81 188 GLY A CA 1
ATOM 1507 C C . GLY A 1 188 ? -2.867 -10.074 -2.254 1.00 84.81 188 GLY A C 1
ATOM 1508 O O . GLY A 1 188 ? -1.928 -9.898 -3.029 1.00 84.81 188 GLY A O 1
ATOM 1509 N N . SER A 1 189 ? -4.067 -10.488 -2.673 1.00 84.06 189 SER A N 1
ATOM 1510 C CA . SER A 1 189 ? -4.360 -10.780 -4.083 1.00 84.06 189 SER A CA 1
ATOM 1511 C C . SER A 1 189 ? -4.238 -9.539 -4.978 1.00 84.06 189 SER A C 1
ATOM 1513 O O . SER A 1 189 ? -3.642 -9.609 -6.055 1.00 84.06 189 SER A O 1
ATOM 1515 N N . SER A 1 190 ? -4.716 -8.387 -4.500 1.00 88.50 190 SER A N 1
ATOM 1516 C CA . SER A 1 190 ? -4.610 -7.098 -5.186 1.00 88.50 190 SER A CA 1
ATOM 1517 C C . SER A 1 190 ? -3.153 -6.646 -5.328 1.00 88.50 190 SER A C 1
ATOM 1519 O O . SER A 1 190 ? -2.715 -6.274 -6.422 1.00 88.50 190 SER A O 1
ATOM 1521 N N . VAL A 1 191 ? -2.367 -6.747 -4.250 1.00 87.06 191 VAL A N 1
ATOM 1522 C CA . VAL A 1 191 ? -0.938 -6.400 -4.242 1.00 87.06 191 VAL A CA 1
ATOM 1523 C C . VAL A 1 191 ? -0.155 -7.311 -5.184 1.00 87.06 191 VAL A C 1
ATOM 1525 O O . VAL A 1 191 ? 0.613 -6.816 -6.009 1.00 87.06 191 VAL A O 1
ATOM 1528 N N . ALA A 1 192 ? -0.380 -8.626 -5.120 1.00 82.88 192 ALA A N 1
ATOM 1529 C CA . ALA A 1 192 ? 0.276 -9.595 -5.992 1.00 82.88 192 ALA A CA 1
ATOM 1530 C C . ALA A 1 192 ? -0.006 -9.306 -7.475 1.00 82.88 192 ALA A C 1
ATOM 1532 O O . ALA A 1 192 ? 0.936 -9.188 -8.261 1.00 82.88 192 ALA A O 1
ATOM 1533 N N . ALA A 1 193 ? -1.276 -9.112 -7.848 1.00 83.38 193 ALA A N 1
ATOM 1534 C CA . ALA A 1 193 ? -1.669 -8.796 -9.222 1.00 83.38 193 ALA A CA 1
ATOM 1535 C C . ALA A 1 193 ? -1.051 -7.476 -9.717 1.00 83.38 193 ALA A C 1
ATOM 1537 O O . ALA A 1 193 ? -0.523 -7.414 -10.828 1.00 83.38 193 ALA A O 1
ATOM 1538 N N . SER A 1 194 ? -1.061 -6.439 -8.875 1.00 86.44 194 SER A N 1
ATOM 1539 C CA . SER A 1 194 ? -0.557 -5.105 -9.224 1.00 86.44 194 SER A CA 1
ATOM 1540 C C . SER A 1 194 ? 0.970 -5.061 -9.338 1.00 86.44 194 SER A C 1
ATOM 1542 O O . SER A 1 194 ? 1.514 -4.393 -10.222 1.00 86.44 194 SER A O 1
ATOM 1544 N N . SER A 1 195 ? 1.679 -5.814 -8.489 1.00 84.44 195 SER A N 1
ATOM 1545 C CA . SER A 1 195 ? 3.149 -5.836 -8.435 1.00 84.44 195 SER A CA 1
ATOM 1546 C C . SER A 1 195 ? 3.811 -6.281 -9.741 1.00 84.44 195 SER A C 1
ATOM 1548 O O . SER A 1 195 ? 4.948 -5.898 -10.005 1.00 84.44 195 SER A O 1
ATOM 1550 N N . LYS A 1 196 ? 3.096 -7.023 -10.597 1.00 78.75 196 LYS A N 1
ATOM 1551 C CA . LYS A 1 196 ? 3.613 -7.529 -11.876 1.00 78.75 196 LYS A CA 1
ATOM 1552 C C . LYS A 1 196 ? 4.012 -6.410 -12.848 1.00 78.75 196 LYS A C 1
ATOM 1554 O O . LYS A 1 196 ? 4.981 -6.570 -13.583 1.00 78.75 196 LYS A O 1
ATOM 1559 N N . ILE A 1 197 ? 3.267 -5.300 -12.864 1.00 82.62 197 ILE A N 1
ATOM 1560 C CA . ILE A 1 197 ? 3.528 -4.150 -13.750 1.00 82.62 197 ILE A 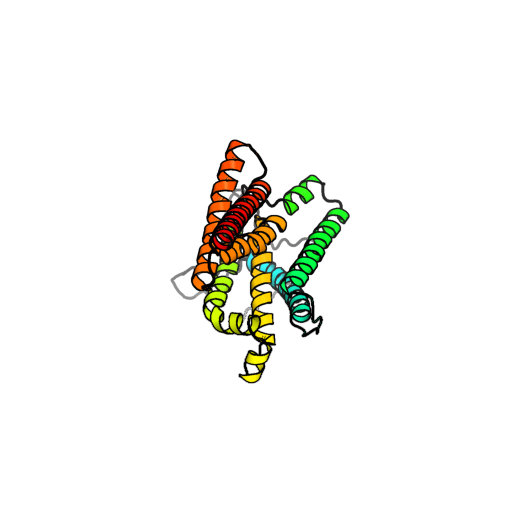CA 1
ATOM 1561 C C . ILE A 1 197 ? 4.226 -3.023 -12.987 1.00 82.62 197 ILE A C 1
ATOM 1563 O O . ILE A 1 197 ? 5.233 -2.482 -13.445 1.00 82.62 197 ILE A O 1
ATOM 1567 N N . ALA A 1 198 ? 3.683 -2.674 -11.821 1.00 84.25 198 ALA A N 1
ATOM 1568 C CA . ALA A 1 198 ? 4.130 -1.545 -11.011 1.00 84.25 198 ALA A CA 1
ATOM 1569 C C . ALA A 1 198 ? 5.446 -1.806 -10.259 1.00 84.25 198 ALA A C 1
ATOM 1571 O O . ALA A 1 198 ? 6.144 -0.865 -9.887 1.00 84.25 198 ALA A O 1
ATOM 1572 N N . GLY A 1 199 ? 5.784 -3.074 -10.023 1.00 85.38 199 GLY A N 1
ATOM 1573 C CA . GLY A 1 199 ? 6.830 -3.466 -9.087 1.00 85.38 199 GLY A CA 1
ATOM 1574 C C . GLY A 1 199 ? 6.364 -3.396 -7.622 1.00 85.38 199 GLY A C 1
ATOM 1575 O O . GLY A 1 199 ? 5.400 -2.701 -7.289 1.00 85.38 199 GLY A O 1
ATOM 1576 N N . PRO A 1 200 ? 7.039 -4.115 -6.711 1.00 83.75 200 PRO A N 1
ATOM 1577 C CA . PRO A 1 200 ? 6.639 -4.198 -5.306 1.00 83.75 200 PRO A CA 1
ATOM 1578 C C . PRO A 1 200 ? 6.762 -2.854 -4.571 1.00 83.75 200 PRO A C 1
ATOM 1580 O O . PRO A 1 200 ? 5.892 -2.502 -3.777 1.00 83.75 200 PRO A O 1
ATOM 1583 N N . VAL A 1 201 ? 7.807 -2.072 -4.863 1.00 85.69 201 VAL A N 1
ATOM 1584 C CA . VAL A 1 201 ? 8.097 -0.812 -4.156 1.00 85.69 201 VAL A CA 1
ATOM 1585 C C . VAL A 1 201 ? 6.986 0.223 -4.359 1.00 85.69 201 VA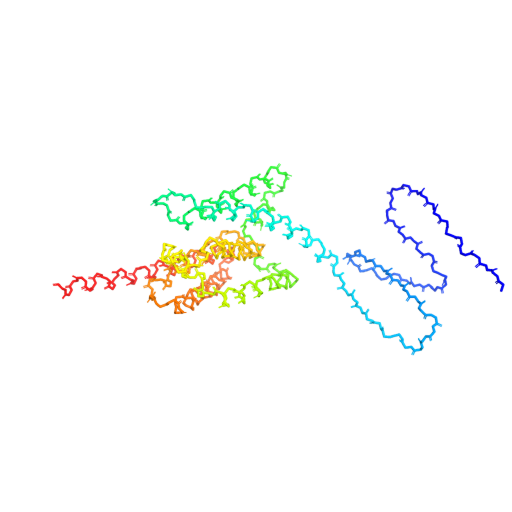L A C 1
ATOM 1587 O O . VAL A 1 201 ? 6.526 0.827 -3.392 1.00 85.69 201 VAL A O 1
ATOM 1590 N N . LEU A 1 202 ? 6.518 0.399 -5.599 1.00 89.69 202 LEU A N 1
ATOM 1591 C CA . LEU A 1 202 ? 5.477 1.378 -5.920 1.00 89.69 202 LEU A CA 1
ATOM 1592 C C . LEU A 1 202 ? 4.116 0.974 -5.339 1.00 89.69 202 LEU A C 1
ATOM 1594 O O . LEU A 1 202 ? 3.411 1.816 -4.788 1.00 89.69 202 LEU A O 1
ATOM 1598 N N . VAL A 1 203 ? 3.766 -0.315 -5.394 1.00 90.69 203 VAL A N 1
ATOM 1599 C CA . VAL A 1 203 ? 2.518 -0.814 -4.793 1.00 90.69 203 VAL A CA 1
ATOM 1600 C C . VAL A 1 203 ? 2.506 -0.577 -3.283 1.00 90.69 203 VAL A C 1
ATOM 1602 O O . VAL A 1 203 ? 1.513 -0.095 -2.743 1.00 90.69 203 VAL A O 1
ATOM 1605 N N . PHE A 1 204 ? 3.621 -0.856 -2.606 1.00 88.56 204 PHE A N 1
ATOM 1606 C CA . PHE A 1 204 ? 3.755 -0.601 -1.174 1.00 88.56 204 PHE A CA 1
ATOM 1607 C C . PHE A 1 204 ? 3.670 0.892 -0.839 1.00 88.56 204 PHE A C 1
ATOM 1609 O O . PHE A 1 204 ? 3.007 1.278 0.123 1.00 88.56 204 PHE A O 1
ATOM 1616 N N . CYS A 1 205 ? 4.276 1.740 -1.674 1.00 91.56 205 CYS A N 1
ATOM 1617 C CA . CYS A 1 205 ? 4.181 3.190 -1.552 1.00 91.56 205 CYS A CA 1
ATOM 1618 C C . CYS A 1 205 ? 2.718 3.659 -1.602 1.00 91.56 205 CYS A C 1
ATOM 1620 O O . CYS A 1 205 ? 2.275 4.343 -0.684 1.00 91.56 205 CYS A O 1
ATOM 1622 N N . TYR A 1 206 ? 1.928 3.228 -2.590 1.00 92.00 206 TYR A N 1
ATOM 1623 C CA . TYR A 1 206 ? 0.508 3.593 -2.656 1.00 92.00 206 TYR A CA 1
ATOM 1624 C C . TYR A 1 206 ? -0.316 3.087 -1.476 1.00 92.00 206 TYR A C 1
ATOM 1626 O O . TYR A 1 206 ? -1.258 3.767 -1.063 1.00 92.00 206 TYR A O 1
ATOM 1634 N N . LEU A 1 207 ? 0.023 1.909 -0.948 1.00 91.12 207 LEU A N 1
ATOM 1635 C CA . LEU A 1 207 ? -0.699 1.280 0.155 1.00 91.12 207 LEU A CA 1
ATOM 1636 C C . LEU A 1 207 ? -0.530 2.052 1.469 1.00 91.12 207 LEU A C 1
ATOM 1638 O O . LEU A 1 207 ? -1.455 2.095 2.273 1.00 91.12 207 LEU A O 1
ATOM 1642 N N . ILE A 1 208 ? 0.623 2.692 1.668 1.00 90.25 208 ILE A N 1
ATOM 1643 C CA . ILE A 1 208 ? 0.915 3.465 2.879 1.00 90.25 208 ILE A CA 1
ATOM 1644 C C . ILE A 1 208 ? 0.615 4.948 2.673 1.00 90.25 208 ILE A C 1
ATOM 1646 O O . ILE A 1 208 ? -0.111 5.556 3.459 1.00 90.25 208 ILE A O 1
ATOM 1650 N N . VAL A 1 209 ? 1.178 5.551 1.629 1.00 92.25 209 VAL A N 1
ATOM 1651 C CA . VAL A 1 209 ? 1.275 7.009 1.481 1.00 92.25 209 VAL A CA 1
ATOM 1652 C C . VAL A 1 209 ? -0.085 7.641 1.186 1.00 92.25 209 VAL A C 1
ATOM 1654 O O . VAL A 1 209 ? -0.461 8.610 1.845 1.00 92.25 209 VAL A O 1
ATOM 1657 N N . GLY A 1 210 ? -0.850 7.074 0.249 1.00 92.44 210 GLY A N 1
ATOM 1658 C CA . GLY A 1 210 ? -2.165 7.594 -0.138 1.00 92.44 210 GLY A CA 1
ATOM 1659 C C . GLY A 1 210 ? -3.171 7.603 1.022 1.00 92.44 210 GLY A C 1
ATOM 1660 O O . GLY A 1 210 ? -3.697 8.670 1.353 1.00 92.44 210 GLY A O 1
ATOM 1661 N N . PRO A 1 211 ? -3.421 6.455 1.687 1.00 91.38 211 PRO A N 1
ATOM 1662 C CA . PRO A 1 211 ? -4.305 6.391 2.850 1.00 91.38 211 PRO A CA 1
ATOM 1663 C C . PRO A 1 211 ? -3.839 7.270 4.010 1.00 91.38 211 PRO A C 1
ATOM 1665 O O . PRO A 1 211 ? -4.666 7.942 4.624 1.00 91.38 211 PRO A O 1
ATOM 1668 N N . SER A 1 212 ? -2.527 7.332 4.270 1.00 91.81 212 SER A N 1
ATOM 1669 C CA . SER A 1 212 ? -1.979 8.201 5.316 1.00 91.81 212 SER A CA 1
ATOM 1670 C C . SER A 1 212 ? -2.264 9.674 5.018 1.00 91.81 212 SER A C 1
ATOM 1672 O O . SER A 1 212 ? -2.788 10.376 5.878 1.00 91.81 212 SER A O 1
ATOM 1674 N N . ALA A 1 213 ? -2.015 10.140 3.789 1.00 93.62 213 ALA A N 1
ATOM 1675 C CA . ALA A 1 213 ? -2.325 11.512 3.378 1.00 93.62 213 ALA A CA 1
ATOM 1676 C C . ALA A 1 213 ? -3.827 11.830 3.494 1.00 93.62 213 ALA A C 1
ATOM 1678 O O . ALA A 1 213 ? -4.205 12.913 3.942 1.00 93.62 213 ALA A O 1
ATOM 1679 N N . ALA A 1 214 ? -4.693 10.880 3.134 1.00 93.19 214 ALA A N 1
ATOM 1680 C CA . ALA A 1 214 ? -6.140 11.044 3.227 1.00 93.19 214 ALA A CA 1
ATOM 1681 C C . ALA A 1 214 ? -6.649 11.113 4.679 1.00 93.19 214 ALA A C 1
ATOM 1683 O O . ALA A 1 214 ? -7.543 11.912 4.972 1.00 93.19 214 ALA A O 1
ATOM 1684 N N . LEU A 1 215 ? -6.063 10.330 5.594 1.00 91.88 215 LEU A N 1
ATOM 1685 C CA . LEU A 1 215 ? -6.387 10.358 7.027 1.00 91.88 215 LEU A CA 1
ATOM 1686 C C . LEU A 1 215 ? -6.066 11.709 7.678 1.00 91.88 215 LEU A C 1
ATOM 1688 O O . LEU A 1 215 ? -6.779 12.139 8.582 1.00 91.88 215 LEU A O 1
ATOM 1692 N N . LEU A 1 216 ? -5.017 12.396 7.213 1.00 90.69 216 LEU A N 1
ATOM 1693 C CA . LEU A 1 216 ? -4.686 13.743 7.684 1.00 90.69 216 LEU A CA 1
ATOM 1694 C C . LEU A 1 216 ? -5.735 14.783 7.262 1.00 90.69 216 LEU A C 1
ATOM 1696 O O . LEU A 1 216 ? -5.905 15.798 7.938 1.00 90.69 216 LEU A O 1
ATOM 1700 N N . ALA A 1 217 ? -6.439 14.546 6.154 1.00 89.38 217 ALA A N 1
ATOM 1701 C CA . ALA A 1 217 ? -7.412 15.484 5.606 1.00 89.38 217 ALA A CA 1
ATOM 1702 C C . ALA A 1 217 ? -8.832 15.290 6.168 1.00 89.38 217 ALA A C 1
ATOM 1704 O O . ALA A 1 217 ? -9.571 16.267 6.309 1.00 89.38 217 ALA A O 1
ATOM 1705 N N . SER A 1 218 ? -9.250 14.057 6.476 1.00 90.44 218 SER A N 1
ATOM 1706 C CA . SER A 1 218 ? -10.621 13.773 6.921 1.00 90.44 218 SER A CA 1
ATOM 1707 C C . SER A 1 218 ? -10.725 12.579 7.868 1.00 90.44 218 SER A C 1
ATOM 1709 O O . SER A 1 218 ? -9.928 11.651 7.817 1.00 90.44 218 SER A O 1
ATOM 1711 N N . ARG A 1 219 ? -11.780 12.576 8.697 1.00 87.12 219 ARG A N 1
ATOM 1712 C CA . ARG A 1 219 ? -12.145 11.458 9.591 1.00 87.12 219 ARG A CA 1
ATOM 1713 C C . ARG A 1 219 ? -13.311 10.607 9.077 1.00 87.12 219 ARG A C 1
ATOM 1715 O O . ARG A 1 219 ? -13.611 9.569 9.655 1.00 87.12 219 ARG A O 1
ATOM 1722 N N . LYS A 1 220 ? -14.009 11.038 8.019 1.00 89.94 220 LYS A N 1
ATOM 1723 C CA . LYS A 1 220 ? -15.141 10.280 7.459 1.00 89.94 220 LYS A CA 1
ATOM 1724 C C . LYS A 1 220 ? -14.614 9.214 6.502 1.00 89.94 220 LYS A C 1
ATOM 1726 O O . LYS A 1 220 ? -13.994 9.563 5.503 1.00 89.94 220 LYS A O 1
ATOM 1731 N N . LEU A 1 221 ? -14.931 7.944 6.752 1.00 87.19 221 LEU A N 1
ATOM 1732 C CA . LEU A 1 221 ? -14.409 6.807 5.982 1.00 87.19 221 LEU A CA 1
ATOM 1733 C C . LEU A 1 221 ? -14.594 6.947 4.463 1.00 87.19 221 LEU A C 1
ATOM 1735 O O . LEU A 1 221 ? -13.642 6.789 3.707 1.00 87.19 221 LEU A O 1
ATOM 1739 N N . TRP A 1 222 ? -15.805 7.282 4.010 1.00 89.00 222 TRP A N 1
ATOM 1740 C CA . TRP A 1 222 ? -16.089 7.441 2.579 1.00 89.00 222 TRP A CA 1
ATOM 1741 C C . TRP A 1 222 ? -15.252 8.547 1.930 1.00 89.00 222 TRP A C 1
ATOM 1743 O O . TRP A 1 222 ? -14.773 8.382 0.809 1.00 89.00 222 TRP A O 1
ATOM 1753 N N . LEU A 1 223 ? -15.025 9.649 2.655 1.00 92.25 223 LEU A N 1
ATOM 1754 C CA . LEU A 1 223 ? -14.156 10.726 2.183 1.00 92.25 223 LEU A CA 1
ATOM 1755 C C . LEU A 1 223 ? -12.6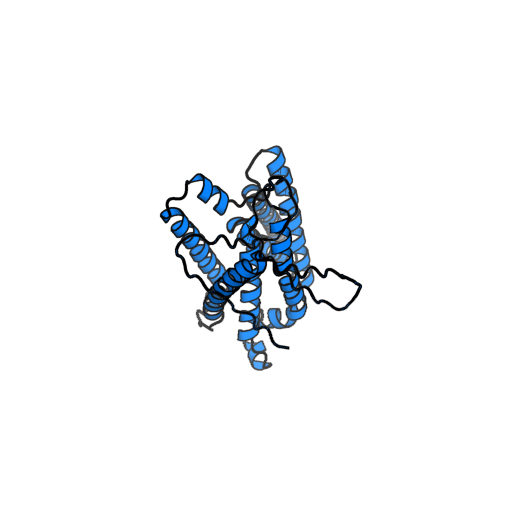96 10.285 2.168 1.00 92.25 223 LEU A C 1
ATOM 1757 O O . LEU A 1 223 ? -12.001 10.581 1.209 1.00 92.25 223 LEU A O 1
ATOM 1761 N N . VAL A 1 224 ? -12.241 9.547 3.181 1.00 93.00 224 VAL A N 1
ATOM 1762 C CA . VAL A 1 224 ? -10.875 9.010 3.236 1.00 93.00 224 VAL A CA 1
ATOM 1763 C C . VAL A 1 224 ? -10.591 8.104 2.040 1.00 93.00 224 VAL A C 1
ATOM 1765 O O . VAL A 1 224 ? -9.573 8.285 1.381 1.00 93.00 224 VAL A O 1
ATOM 1768 N N . ILE A 1 225 ? -11.494 7.174 1.714 1.00 92.19 225 ILE A N 1
ATOM 1769 C CA . ILE A 1 225 ? -11.321 6.263 0.572 1.00 92.19 225 ILE A CA 1
ATOM 1770 C C . ILE A 1 225 ? -11.245 7.062 -0.735 1.00 92.19 225 ILE A C 1
ATOM 1772 O O . ILE A 1 225 ? -10.313 6.879 -1.517 1.00 92.19 225 ILE A O 1
ATOM 1776 N N . SER A 1 226 ? -12.181 7.992 -0.953 1.00 94.50 226 SER A N 1
ATOM 1777 C CA . SER A 1 226 ? -12.187 8.827 -2.159 1.00 94.50 226 SER A CA 1
ATOM 1778 C C . SER A 1 226 ? -10.942 9.716 -2.257 1.00 94.50 226 SER A C 1
ATOM 1780 O O . SER A 1 226 ? -10.375 9.862 -3.339 1.00 94.50 226 SER A O 1
ATOM 1782 N N . LEU A 1 227 ? -10.498 10.296 -1.138 1.00 94.81 227 LEU A N 1
ATOM 1783 C CA . LEU A 1 227 ? -9.312 11.147 -1.086 1.00 94.81 227 LEU A CA 1
ATOM 1784 C C . LEU A 1 227 ? -8.042 10.337 -1.349 1.00 94.81 227 LEU A C 1
ATOM 1786 O O . LEU A 1 227 ? -7.233 10.760 -2.168 1.00 94.81 227 LEU A O 1
ATOM 1790 N N . ALA A 1 228 ? -7.890 9.156 -0.747 1.00 94.62 228 ALA A N 1
ATOM 1791 C CA . ALA A 1 228 ? -6.728 8.294 -0.957 1.00 94.62 228 ALA A CA 1
ATOM 1792 C C . ALA A 1 228 ? -6.574 7.908 -2.435 1.00 94.62 228 ALA A C 1
ATOM 1794 O O . ALA A 1 228 ? -5.481 7.998 -2.995 1.00 94.62 228 ALA A O 1
ATOM 1795 N N . VAL A 1 229 ? -7.683 7.546 -3.089 1.00 94.69 229 VAL A N 1
ATOM 1796 C CA . VAL A 1 229 ? -7.702 7.250 -4.527 1.00 94.69 229 VAL A CA 1
ATOM 1797 C C . VAL A 1 229 ? -7.322 8.490 -5.333 1.00 94.69 229 VAL A C 1
ATOM 1799 O O . VAL A 1 229 ? -6.451 8.409 -6.195 1.00 94.69 229 VAL A O 1
ATOM 1802 N N . SER A 1 230 ? -7.908 9.650 -5.026 1.00 95.44 230 SER A N 1
ATOM 1803 C CA . SER A 1 230 ? -7.599 10.893 -5.740 1.00 95.44 230 SER A CA 1
ATOM 1804 C C . SER A 1 230 ? -6.127 11.308 -5.607 1.00 95.44 230 SER A C 1
ATOM 1806 O O . SER A 1 230 ? -5.519 11.685 -6.604 1.00 95.44 230 SER A O 1
ATOM 1808 N N . VAL A 1 231 ? -5.529 11.155 -4.420 1.00 95.25 231 VAL A N 1
ATOM 1809 C CA . VAL A 1 231 ? -4.112 11.445 -4.148 1.00 95.25 231 VAL A CA 1
ATOM 1810 C C . VAL A 1 231 ? -3.200 10.513 -4.940 1.00 95.25 231 VAL A C 1
ATOM 1812 O O . VAL A 1 231 ? -2.238 10.965 -5.553 1.00 95.25 231 VAL A O 1
ATOM 1815 N N . ASN A 1 232 ? -3.503 9.215 -4.983 1.00 94.88 232 ASN A N 1
ATOM 1816 C CA . ASN A 1 232 ? -2.697 8.269 -5.755 1.00 94.88 232 ASN A CA 1
ATOM 1817 C C . ASN A 1 232 ? -2.812 8.528 -7.267 1.00 94.88 232 ASN A C 1
ATOM 1819 O O . ASN A 1 232 ? -1.819 8.437 -7.990 1.00 94.88 232 ASN A O 1
ATOM 1823 N N . ILE A 1 233 ? -3.998 8.903 -7.757 1.00 95.25 233 ILE A N 1
ATOM 1824 C CA . ILE A 1 233 ? -4.208 9.273 -9.162 1.00 95.25 233 ILE A CA 1
ATOM 1825 C C . ILE A 1 233 ? -3.387 10.518 -9.516 1.00 95.25 233 ILE A C 1
ATOM 1827 O O . ILE A 1 233 ? -2.619 10.485 -10.479 1.00 95.25 233 ILE A O 1
ATOM 1831 N N . THR A 1 234 ? -3.488 11.594 -8.731 1.00 95.12 234 THR A N 1
ATOM 1832 C CA . THR A 1 234 ? -2.717 12.823 -8.978 1.00 95.12 234 THR A CA 1
ATOM 1833 C C . THR A 1 234 ? -1.218 12.575 -8.877 1.00 95.12 234 THR A C 1
ATOM 1835 O O . THR A 1 234 ? -0.464 13.093 -9.701 1.00 95.12 234 THR A O 1
ATOM 1838 N N . ALA A 1 235 ? -0.783 11.721 -7.949 1.00 94.75 235 ALA A N 1
ATOM 1839 C CA . ALA A 1 235 ? 0.614 11.336 -7.833 1.00 94.75 235 ALA A CA 1
ATOM 1840 C C . ALA A 1 235 ? 1.126 10.585 -9.069 1.00 94.75 235 ALA A C 1
ATOM 1842 O O . ALA A 1 235 ? 2.248 10.811 -9.519 1.00 94.75 235 ALA A O 1
ATOM 1843 N N . THR A 1 236 ? 0.287 9.724 -9.646 1.00 93.69 236 THR A N 1
ATOM 1844 C CA . THR A 1 236 ? 0.613 8.958 -10.854 1.00 93.69 236 THR A CA 1
ATOM 1845 C C . THR A 1 236 ? 0.731 9.868 -12.066 1.00 93.69 236 THR A C 1
ATOM 1847 O O . THR A 1 236 ? 1.746 9.828 -12.755 1.00 93.69 236 THR A O 1
ATOM 1850 N N . PHE A 1 237 ? -0.262 10.727 -12.308 1.00 94.19 237 PHE A N 1
ATOM 1851 C CA . PHE A 1 237 ? -0.231 11.665 -13.433 1.00 94.19 237 PHE A CA 1
ATOM 1852 C C . PHE A 1 237 ? 0.913 12.679 -13.302 1.00 94.19 237 PHE A C 1
ATOM 1854 O O . PHE A 1 237 ? 1.648 12.896 -14.265 1.00 94.19 237 PHE A O 1
ATOM 1861 N N . GLY A 1 238 ? 1.114 13.252 -12.111 1.00 93.88 238 GLY A N 1
ATOM 1862 C CA . GLY A 1 238 ? 2.199 14.199 -11.847 1.00 93.88 238 GLY A CA 1
ATOM 1863 C C . GLY A 1 238 ? 3.584 13.560 -11.971 1.00 93.88 238 GLY A C 1
ATOM 1864 O O . GLY A 1 238 ? 4.458 14.096 -12.653 1.00 93.88 238 GLY A O 1
ATOM 1865 N N . GLY A 1 239 ? 3.769 12.374 -11.387 1.00 92.38 239 GLY A N 1
ATOM 1866 C CA . GLY A 1 239 ? 5.014 11.616 -11.492 1.00 92.38 239 GLY A CA 1
ATOM 1867 C C . GLY A 1 239 ? 5.315 11.171 -12.924 1.00 92.38 239 GLY A C 1
ATOM 1868 O O . GLY A 1 239 ? 6.457 11.268 -13.367 1.00 92.38 239 GLY A O 1
ATOM 1869 N N . MET A 1 240 ? 4.300 10.747 -13.680 1.00 91.69 240 MET A N 1
ATOM 1870 C CA . MET A 1 240 ? 4.454 10.344 -15.079 1.00 91.69 240 MET A CA 1
ATOM 1871 C C . MET A 1 240 ? 4.833 11.525 -15.977 1.00 91.69 240 MET A C 1
ATOM 1873 O O . MET A 1 240 ? 5.738 11.391 -16.798 1.00 91.69 240 MET A O 1
ATOM 1877 N N . TYR A 1 241 ? 4.215 12.692 -15.778 1.00 93.06 241 TYR A N 1
ATOM 1878 C CA . TYR A 1 241 ? 4.593 13.917 -16.484 1.00 93.06 241 TYR A CA 1
ATOM 1879 C C . TYR A 1 241 ? 6.050 14.308 -16.199 1.00 93.06 241 TYR A C 1
ATOM 1881 O O . TYR A 1 241 ? 6.822 14.563 -17.121 1.00 93.06 241 TYR A O 1
ATOM 1889 N N . TRP A 1 242 ? 6.462 14.283 -14.928 1.00 91.88 242 TRP A N 1
ATOM 1890 C CA . TRP A 1 242 ? 7.841 14.600 -14.549 1.00 91.88 242 TRP A CA 1
ATOM 1891 C C . TRP A 1 242 ? 8.849 13.599 -15.120 1.00 91.88 242 TRP A C 1
ATOM 1893 O O . TRP A 1 242 ? 9.932 13.977 -15.568 1.00 91.88 242 TRP A O 1
ATOM 1903 N N . SER A 1 243 ? 8.482 12.318 -15.125 1.00 91.19 243 SER A N 1
ATOM 1904 C CA . SER A 1 243 ? 9.304 11.253 -15.685 1.00 91.19 243 SER A CA 1
ATOM 1905 C C . SER A 1 243 ? 9.513 11.417 -17.186 1.00 91.19 243 SER A C 1
ATOM 1907 O O . SER A 1 243 ? 10.615 11.158 -17.655 1.00 91.19 243 SER A O 1
ATOM 1909 N N . TYR A 1 244 ? 8.486 11.871 -17.912 1.00 89.19 244 TYR A N 1
ATOM 1910 C CA . TYR A 1 244 ? 8.553 12.123 -19.351 1.00 89.19 244 TYR A CA 1
ATOM 1911 C C . TYR A 1 244 ? 9.512 13.268 -19.697 1.00 89.19 244 TYR A C 1
ATOM 1913 O O . TYR A 1 244 ? 10.262 13.173 -20.656 1.00 89.19 244 TYR A O 1
ATOM 1921 N N . VAL A 1 245 ? 9.538 14.336 -18.895 1.00 90.31 245 VAL A N 1
ATOM 1922 C CA . VAL A 1 245 ? 10.421 15.494 -19.140 1.00 90.31 245 VAL A CA 1
ATOM 1923 C C . VAL A 1 245 ? 11.891 15.189 -18.824 1.00 90.31 245 VAL A C 1
ATOM 1925 O O . VAL A 1 245 ? 12.787 15.825 -19.371 1.00 90.31 245 VAL A O 1
ATOM 1928 N N . ARG A 1 246 ? 12.153 14.267 -17.893 1.00 87.75 246 ARG A N 1
ATOM 1929 C CA . ARG A 1 246 ? 13.496 14.010 -17.348 1.00 87.75 246 ARG A CA 1
ATOM 1930 C C . ARG A 1 246 ? 14.105 12.670 -17.775 1.00 87.75 246 ARG A C 1
ATOM 1932 O O . ARG A 1 246 ? 15.182 12.354 -17.278 1.00 87.75 246 ARG A O 1
ATOM 1939 N N . ASP A 1 247 ? 13.425 11.889 -18.618 1.00 85.81 247 ASP A N 1
ATOM 1940 C CA . ASP A 1 247 ? 13.830 10.535 -19.044 1.00 85.81 247 ASP A CA 1
ATOM 1941 C C . ASP A 1 247 ? 14.273 9.630 -17.872 1.00 85.81 247 ASP A C 1
ATOM 1943 O O . ASP A 1 247 ? 15.218 8.843 -17.947 1.00 85.81 247 ASP A O 1
ATOM 1947 N N . LEU A 1 248 ? 13.582 9.768 -16.737 1.00 86.56 248 LEU A N 1
ATOM 1948 C CA . LEU A 1 248 ? 13.819 8.992 -15.519 1.00 86.56 248 LEU A CA 1
ATOM 1949 C C . LEU A 1 248 ? 12.958 7.719 -15.521 1.00 86.56 248 LEU A C 1
ATOM 1951 O O . LEU A 1 248 ? 11.962 7.641 -16.242 1.00 86.56 248 LEU A O 1
ATOM 1955 N N . PRO A 1 249 ? 13.287 6.707 -14.699 1.00 85.25 249 PRO A N 1
ATOM 1956 C CA . PRO A 1 249 ? 12.450 5.520 -14.597 1.00 85.25 249 PRO A CA 1
ATOM 1957 C C . PRO A 1 249 ? 11.129 5.852 -13.876 1.00 85.25 249 PRO A C 1
ATOM 1959 O O . PRO A 1 249 ? 11.118 6.278 -12.717 1.00 85.25 249 PRO A O 1
ATOM 1962 N N . THR A 1 250 ? 10.004 5.648 -14.570 1.00 87.56 250 THR A N 1
ATOM 1963 C CA . THR A 1 250 ? 8.671 6.139 -14.163 1.00 87.56 250 THR A CA 1
ATOM 1964 C C . THR A 1 250 ? 8.257 5.729 -12.764 1.00 87.56 250 THR A C 1
ATOM 1966 O O . THR A 1 250 ? 7.759 6.552 -11.999 1.00 87.56 250 THR A O 1
ATOM 1969 N N . ASN A 1 251 ? 8.469 4.466 -12.403 1.00 87.69 251 ASN A N 1
ATOM 1970 C CA . ASN A 1 251 ? 7.915 3.917 -11.170 1.00 87.69 251 ASN A CA 1
ATOM 1971 C C . ASN A 1 251 ? 8.560 4.564 -9.934 1.00 87.69 251 ASN A C 1
ATOM 1973 O O . ASN A 1 251 ? 7.880 4.887 -8.964 1.00 87.69 251 ASN A O 1
ATOM 1977 N N . GLN A 1 252 ? 9.859 4.852 -9.982 1.00 88.44 252 GLN A N 1
ATOM 1978 C CA . GLN A 1 252 ? 10.563 5.508 -8.881 1.00 88.44 252 GLN A CA 1
ATOM 1979 C C . GLN A 1 252 ? 10.154 6.975 -8.773 1.00 88.44 252 GLN A C 1
ATOM 1981 O O . GLN A 1 252 ? 9.924 7.457 -7.666 1.00 88.44 252 GLN A O 1
ATOM 1986 N N . VAL A 1 253 ? 9.999 7.667 -9.907 1.00 92.25 253 VAL A N 1
ATOM 1987 C CA . VAL A 1 253 ? 9.545 9.064 -9.923 1.00 92.25 253 VAL A CA 1
ATOM 1988 C C . VAL A 1 253 ? 8.148 9.182 -9.317 1.00 92.25 253 VAL A C 1
ATOM 1990 O O . VAL A 1 253 ? 7.923 10.050 -8.479 1.00 92.25 253 VAL A O 1
ATOM 1993 N N . ILE A 1 254 ? 7.230 8.275 -9.660 1.00 93.12 254 ILE A N 1
ATOM 1994 C CA . ILE A 1 254 ? 5.868 8.269 -9.110 1.00 93.12 254 ILE A CA 1
ATOM 1995 C C . ILE A 1 254 ? 5.866 8.003 -7.595 1.00 93.12 254 ILE A C 1
ATOM 1997 O O . ILE A 1 254 ? 5.127 8.660 -6.858 1.00 93.12 254 ILE A O 1
ATOM 2001 N N . SER A 1 255 ? 6.706 7.085 -7.101 1.00 92.31 255 SER A N 1
ATOM 2002 C CA . SER A 1 255 ? 6.838 6.851 -5.653 1.00 92.31 255 SER A CA 1
ATOM 2003 C C . SER A 1 255 ? 7.366 8.087 -4.921 1.00 92.31 255 SER A C 1
ATOM 2005 O O . SER A 1 255 ? 6.799 8.493 -3.909 1.00 92.31 255 SER A O 1
ATOM 2007 N N . VAL A 1 256 ? 8.407 8.735 -5.453 1.00 93.44 256 VAL A N 1
ATOM 2008 C CA . VAL A 1 256 ? 8.954 9.973 -4.874 1.00 93.44 256 VAL A CA 1
ATOM 2009 C C . VAL A 1 256 ? 7.903 11.083 -4.880 1.00 93.44 256 VAL A C 1
ATOM 2011 O O . VAL A 1 256 ? 7.716 11.756 -3.869 1.00 93.44 256 VAL A O 1
ATOM 2014 N N . PHE A 1 257 ? 7.166 11.240 -5.978 1.00 94.06 257 PHE A N 1
ATOM 2015 C CA . PHE A 1 257 ? 6.113 12.245 -6.096 1.00 94.06 257 PHE A CA 1
ATOM 2016 C C . PHE A 1 257 ? 4.962 11.998 -5.107 1.00 94.06 257 PHE A C 1
ATOM 2018 O O . PHE A 1 257 ? 4.481 12.937 -4.473 1.00 94.06 257 PHE A O 1
ATOM 2025 N N . SER A 1 258 ? 4.579 10.735 -4.894 1.00 94.06 258 SER A N 1
ATOM 2026 C CA . SER A 1 258 ? 3.602 10.349 -3.864 1.00 94.06 258 SER A CA 1
ATOM 2027 C C . SER A 1 258 ? 4.078 10.755 -2.465 1.00 94.06 258 SER A C 1
ATOM 2029 O O . SER A 1 258 ? 3.325 11.363 -1.704 1.00 94.06 258 SER A O 1
ATOM 2031 N N . CYS A 1 259 ? 5.346 10.483 -2.134 1.00 93.88 259 CYS A N 1
ATOM 2032 C CA . CYS A 1 259 ? 5.940 10.886 -0.858 1.00 93.88 259 CYS A CA 1
ATOM 2033 C C . CYS A 1 259 ? 5.972 12.411 -0.682 1.00 93.88 259 CYS A C 1
ATOM 2035 O O . CYS A 1 259 ? 5.692 12.898 0.411 1.00 93.88 259 CYS A O 1
ATOM 2037 N N . ILE A 1 260 ? 6.266 13.170 -1.743 1.00 94.56 260 ILE A N 1
ATOM 2038 C CA . ILE A 1 260 ? 6.233 14.640 -1.710 1.00 94.56 260 ILE A CA 1
ATOM 2039 C C . ILE A 1 260 ? 4.821 15.133 -1.382 1.00 94.56 260 ILE A C 1
ATOM 2041 O O . ILE A 1 260 ? 4.667 15.964 -0.490 1.00 94.56 260 ILE A O 1
ATOM 2045 N N . ILE A 1 261 ? 3.785 14.587 -2.029 1.00 93.31 261 ILE A N 1
ATOM 2046 C CA . ILE A 1 261 ? 2.390 14.957 -1.739 1.00 93.31 261 ILE A CA 1
ATOM 2047 C C . ILE A 1 261 ? 2.042 14.684 -0.270 1.00 93.31 261 ILE A C 1
ATOM 2049 O O . ILE A 1 261 ? 1.432 15.530 0.385 1.00 93.31 261 ILE A O 1
ATOM 2053 N N . PHE A 1 262 ? 2.459 13.540 0.274 1.00 93.81 262 PHE A N 1
ATOM 2054 C CA . PHE A 1 262 ? 2.253 13.229 1.688 1.00 93.81 262 PHE A CA 1
ATOM 2055 C C . PHE A 1 262 ? 2.991 14.190 2.623 1.00 93.81 262 PHE A C 1
ATOM 2057 O O . PHE A 1 262 ? 2.397 14.662 3.591 1.00 93.81 262 PHE A O 1
ATOM 2064 N N . LEU A 1 263 ? 4.247 14.537 2.329 1.00 94.56 263 LEU A N 1
ATOM 2065 C CA . LEU A 1 263 ? 4.998 15.523 3.111 1.00 94.56 263 LEU A CA 1
ATOM 2066 C C . LEU A 1 263 ? 4.329 16.903 3.073 1.00 94.56 263 LEU A C 1
ATOM 2068 O O . LEU A 1 263 ? 4.245 17.565 4.106 1.00 94.56 263 LEU A O 1
ATOM 2072 N N . CYS A 1 264 ? 3.791 17.321 1.925 1.00 93.25 264 CYS A N 1
ATOM 2073 C CA . CYS A 1 264 ? 3.007 18.550 1.815 1.00 93.25 264 CYS A CA 1
ATOM 2074 C C . CYS A 1 264 ? 1.727 18.486 2.663 1.00 93.25 264 CYS A C 1
ATOM 2076 O O . CYS A 1 264 ? 1.442 19.423 3.408 1.00 93.25 264 CYS A O 1
ATOM 2078 N N . ALA A 1 265 ? 0.979 17.381 2.602 1.00 92.31 265 ALA A N 1
ATOM 2079 C CA . ALA A 1 265 ? -0.215 17.180 3.426 1.00 92.31 265 ALA A CA 1
ATOM 2080 C C . ALA A 1 265 ? 0.116 17.211 4.931 1.00 92.31 265 ALA A C 1
ATOM 2082 O O . ALA A 1 265 ? -0.591 17.853 5.713 1.00 92.31 265 ALA A O 1
ATOM 2083 N N . LEU A 1 266 ? 1.226 16.585 5.329 1.00 93.38 266 LEU A N 1
ATOM 2084 C CA . LEU A 1 266 ? 1.742 16.604 6.696 1.00 93.38 266 LEU A CA 1
ATOM 2085 C C . LEU A 1 266 ? 2.111 18.022 7.140 1.00 93.38 266 LEU A C 1
ATOM 2087 O O . LEU A 1 266 ? 1.690 18.453 8.214 1.00 93.38 266 LEU A O 1
ATOM 2091 N N . ALA A 1 267 ? 2.843 18.768 6.311 1.00 92.81 267 ALA A N 1
ATOM 2092 C CA . ALA A 1 267 ? 3.235 20.142 6.603 1.00 92.81 267 ALA A CA 1
ATOM 2093 C C . ALA A 1 267 ? 2.011 21.044 6.815 1.00 92.81 267 ALA A C 1
ATOM 2095 O O . ALA A 1 267 ? 1.951 21.759 7.813 1.00 92.81 267 ALA A O 1
ATOM 2096 N N . VAL A 1 268 ? 1.000 20.958 5.942 1.00 92.25 268 VAL A N 1
ATOM 2097 C CA . VAL A 1 268 ? -0.255 21.721 6.072 1.00 92.25 268 VAL A CA 1
ATOM 2098 C C . VAL A 1 268 ? -0.992 21.366 7.365 1.00 92.25 268 VAL A C 1
ATOM 2100 O O . VAL A 1 268 ? -1.453 22.258 8.080 1.00 92.25 268 VAL A O 1
ATOM 2103 N N . HIS A 1 269 ? -1.082 20.076 7.698 1.00 91.44 269 HIS A N 1
ATOM 2104 C CA . HIS A 1 269 ? -1.735 19.625 8.926 1.00 91.44 269 HIS A CA 1
ATOM 2105 C C . HIS A 1 269 ? -1.015 20.142 10.182 1.00 91.44 269 HIS A C 1
ATOM 2107 O O . HIS A 1 269 ? -1.658 20.657 11.100 1.00 91.44 269 HIS A O 1
ATOM 2113 N N . ILE A 1 270 ? 0.320 20.066 10.213 1.00 90.50 270 ILE A N 1
ATOM 2114 C CA . ILE A 1 270 ? 1.137 20.606 11.309 1.00 90.50 270 ILE A CA 1
ATOM 2115 C C . ILE A 1 270 ? 0.942 22.120 11.418 1.00 90.50 270 ILE A C 1
ATOM 2117 O O . ILE A 1 270 ? 0.687 22.618 12.512 1.00 90.50 270 ILE A O 1
ATOM 2121 N N . PHE A 1 271 ? 0.987 22.850 10.303 1.00 91.00 271 PHE A N 1
ATOM 2122 C CA . PHE A 1 271 ? 0.826 24.305 10.295 1.00 91.00 271 PHE A CA 1
ATOM 2123 C C . PHE A 1 271 ? -0.534 24.727 10.861 1.00 91.00 271 PHE A C 1
ATOM 2125 O O . PHE A 1 271 ? -0.615 25.602 11.723 1.00 91.00 271 PHE A O 1
ATOM 2132 N N . LYS A 1 272 ? -1.606 24.037 10.456 1.00 88.62 272 LYS A N 1
ATOM 2133 C CA . LYS A 1 272 ? -2.956 24.260 10.987 1.00 88.62 272 LYS A CA 1
ATOM 2134 C C . LYS A 1 272 ? -3.039 23.954 12.484 1.00 88.62 272 LYS A C 1
ATOM 2136 O O . LYS A 1 272 ? -3.650 24.715 13.230 1.00 88.62 272 LYS A O 1
ATOM 2141 N N . SER A 1 273 ? -2.396 22.876 12.937 1.00 86.12 273 SER A N 1
ATOM 2142 C CA . SER A 1 273 ? -2.342 22.531 14.360 1.00 86.12 273 SER A CA 1
ATOM 2143 C C . SER A 1 273 ? -1.566 23.560 15.185 1.00 86.12 273 SER A C 1
ATOM 2145 O O . SER A 1 273 ? -1.946 23.817 16.325 1.00 86.12 273 SER A O 1
ATOM 2147 N N . LEU A 1 274 ? -0.487 24.131 14.644 1.00 86.06 274 LEU A N 1
ATOM 2148 C CA . LEU A 1 274 ? 0.314 25.149 15.326 1.00 86.06 274 LEU A CA 1
ATOM 2149 C C . LEU A 1 274 ? -0.441 26.474 15.445 1.00 86.06 274 LEU A C 1
ATOM 2151 O O . LEU A 1 274 ? -0.423 27.083 16.511 1.00 86.06 274 LEU A O 1
ATOM 2155 N N . ILE A 1 275 ? -1.148 26.889 14.391 1.00 88.25 275 ILE A N 1
ATOM 2156 C CA . ILE A 1 275 ? -1.999 28.086 14.424 1.00 88.25 275 ILE A CA 1
ATOM 2157 C C . ILE A 1 275 ? -3.106 27.918 15.468 1.00 88.25 275 ILE A C 1
ATOM 2159 O O . ILE A 1 275 ? -3.302 28.800 16.296 1.00 88.25 275 ILE A O 1
ATOM 2163 N N . ASN A 1 276 ? -3.774 26.761 15.496 1.00 84.75 276 ASN A N 1
ATOM 2164 C CA . ASN A 1 276 ? -4.860 26.516 16.445 1.00 84.75 276 ASN A CA 1
ATOM 2165 C C . ASN A 1 276 ? -4.386 26.482 17.909 1.00 84.75 276 ASN A C 1
ATOM 2167 O O . ASN A 1 276 ? -5.126 26.890 18.794 1.00 84.75 276 ASN A O 1
ATOM 2171 N N . LYS A 1 277 ? -3.154 26.024 18.174 1.00 75.50 277 LYS A N 1
ATOM 2172 C CA . LYS A 1 277 ? -2.559 26.051 19.522 1.00 75.50 277 LYS A CA 1
ATOM 2173 C C . LYS A 1 277 ? -2.077 27.433 19.963 1.00 75.50 277 LYS A C 1
ATOM 2175 O O . LYS A 1 277 ? -1.882 27.622 21.151 1.00 75.50 277 LYS A O 1
ATOM 2180 N N . ARG A 1 278 ? -1.843 28.366 19.035 1.00 65.69 278 ARG A N 1
ATOM 2181 C CA . ARG A 1 278 ? -1.398 29.735 19.351 1.00 65.69 278 ARG A CA 1
ATOM 2182 C C . ARG A 1 278 ? -2.572 30.685 19.651 1.00 65.69 278 ARG A C 1
ATOM 2184 O O . ARG A 1 278 ? -2.341 31.794 20.110 1.00 65.69 278 ARG A O 1
ATOM 2191 N N . ILE A 1 279 ? -3.806 30.273 19.354 1.00 60.12 279 ILE A N 1
ATOM 2192 C CA . ILE A 1 279 ? -5.035 31.077 19.524 1.00 60.12 279 ILE A CA 1
ATOM 2193 C C . ILE A 1 279 ? -5.759 30.750 20.853 1.00 60.12 279 ILE A C 1
ATOM 2195 O O . ILE A 1 279 ? -6.736 31.408 21.198 1.00 60.12 279 ILE A O 1
ATOM 2199 N N . ILE A 1 280 ? -5.268 29.765 21.612 1.00 50.50 280 ILE A N 1
ATOM 2200 C CA . ILE A 1 280 ? -5.752 29.376 22.949 1.00 50.50 280 ILE A CA 1
ATOM 2201 C C . ILE A 1 280 ? -4.687 29.778 23.965 1.00 50.50 280 ILE A C 1
ATOM 2203 O O . ILE A 1 280 ? -5.068 30.299 25.033 1.00 50.50 280 ILE A O 1
#

Foldseek 3Di:
DDDDDDDDDDDDDDDPDDDDDDDDDDDDDDDDDDDDDDDDDDDDDDDDDPPPDPPCPDVVVVVVVVVCVVLLVVLLVVLCVLLPPDPPVPDDSVVVVVVVLCVVQVVVLVVVVVVPDDPVVSVCLQQAALPPDDPVLVVVLCVQLVVLVVVCVVCVVLLVCLVPCVPVCVVVVHPSSVSSSSVSSSVSSNLVSVCNHLNNLLSVLLVPLLLLLLVLVDDDPVSSVVRSVVLLVCLLVVLQVVCVVVVHRSNVSSSVSSVVSSVVSVVVSVVVVVVVVVVD

Secondary structure (DSSP, 8-state):
-------------S---------S--------------------TT-S----------HHHHHHHHHHHHHHHHHHHHHHHHHS----TT--HHHHHHHHHHHHHHHHHHHHHHTT--HHHHHHHHH--STT--HHHHHHHHHHHHHHHHHHHHTHHHHHHHHH-HHHHHHTT--HHHHHHHHHHHHHHHHHHHHHHH-HHHHHHHHHHHHHHHHHH-S-HHHHHHHHHHHHHHHHHHHHHHHHHHT--HHHHHHHHHHHHHHHHHHHHHHHHHHHHH--

Radius of gyration: 26.92 Å; chains: 1; bounding box: 50×86×74 Å

Sequence (280 aa):
MSCRTRLCFDNFQGRTFFKAKVCGEKYTPRERRGGTWLRISLKCSRCSGTRRWWLVLPLSAVRFSVYLLFSSALCLSVVMFLAYPFDWSRLPRDAVLGVVFVLASGSSVLLVAKSGFSLERVKSLLYGNLLFASAKDLETIAFVLIPVVVCFFLFLRPMLYSFLDRESAKVLGVNAGLWEMLYFFMLGSSVAASSKIAGPVLVFCYLIVGPSAALLASRKLWLVISLAVSVNITATFGGMYWSYVRDLPTNQVISVFSCIIFLCALAVHIFKSLINKRII

pLDDT: mean 71.47, std 22.12, range [22.55, 95.44]